Protein AF-A0AAW7DP19-F1 (afdb_monomer)

Solvent-accessible surface area (backbone atoms only — not comparable to full-atom values): 13440 Å² total; per-residue (Å²): 142,84,89,78,90,79,78,95,75,89,74,80,86,72,88,72,86,84,79,57,103,56,55,77,67,54,52,51,49,54,56,48,51,55,50,49,54,51,49,52,52,51,52,54,51,50,53,56,51,57,51,62,74,72,72,63,77,79,93,65,99,72,77,85,70,54,65,66,58,52,50,48,55,52,50,51,49,52,52,53,53,49,50,67,59,50,51,58,55,53,50,48,48,65,64,50,48,58,56,59,52,49,60,45,54,50,50,46,46,53,29,62,69,35,98,48,41,68,62,40,58,73,66,47,53,63,67,51,48,46,44,36,53,48,47,55,45,38,76,72,65,29,53,66,47,71,55,94,60,89,73,92,74,79,57,49,33,42,36,34,49,97,93,40,42,32,42,28,25,72,44,81,40,86,58,56,43,50,42,67,60,53,53,52,45,31,51,48,24,68,72,70,69,31,74,33,23,36,44,38,24,61,33,31,65,35,69,66,22,55,62,50,26,77,80,44,58,35,46,78,36,35,45,67,55,55,37,45,74,62,75,93

InterPro domains:
  IPR007560 Restriction endonuclease type IV, Mrr [PF04471] (122-228)
  IPR011335 Restriction endonuclease type II-like [SSF52980] (125-227)
  IPR011856 tRNA endonuclease-like domain superfamily [G3DSA:3.40.1350.10] (100-232)
  IPR052906 Type IV Methyl-Directed Restriction Enzyme [PTHR30015] (103-227)

Radius of gyration: 28.94 Å; Cα contacts (8 Å, |Δi|>4): 230; chains: 1; bounding box: 49×70×88 Å

Structure (mmCIF, N/CA/C/O backbone):
data_AF-A0AAW7DP19-F1
#
_entry.id   AF-A0AAW7DP19-F1
#
loop_
_atom_site.group_PDB
_atom_site.id
_atom_site.type_symbol
_atom_site.label_atom_id
_atom_site.label_alt_id
_atom_site.label_comp_id
_atom_site.label_asym_id
_atom_site.label_entity_id
_atom_site.label_seq_id
_atom_site.pdbx_PDB_ins_code
_atom_site.Cartn_x
_atom_site.Cartn_y
_atom_site.Cartn_z
_atom_site.occupancy
_atom_site.B_iso_or_equiv
_atom_site.auth_seq_id
_atom_site.auth_comp_id
_atom_site.auth_asym_id
_atom_site.auth_atom_id
_atom_site.pdbx_PDB_model_num
ATOM 1 N N . MET A 1 1 ? -25.108 -43.297 1.353 1.00 36.59 1 MET A N 1
ATOM 2 C CA . MET A 1 1 ? -24.281 -42.135 0.957 1.00 36.59 1 MET A CA 1
ATOM 3 C C . MET A 1 1 ? -25.023 -40.853 1.331 1.00 36.59 1 MET A C 1
ATOM 5 O O . MET A 1 1 ? -25.996 -40.514 0.674 1.00 36.59 1 MET A O 1
ATOM 9 N N . ARG A 1 2 ? -24.650 -40.193 2.440 1.00 30.77 2 ARG A N 1
ATOM 10 C CA . ARG A 1 2 ? -25.236 -38.912 2.885 1.00 30.77 2 ARG A CA 1
ATOM 11 C C . ARG A 1 2 ? -24.168 -37.829 2.769 1.00 30.77 2 ARG A C 1
ATOM 13 O O . ARG A 1 2 ? -23.125 -37.914 3.406 1.00 30.77 2 ARG A O 1
ATOM 20 N N . ASN A 1 3 ? -24.440 -36.859 1.908 1.00 29.61 3 ASN A N 1
ATOM 21 C CA . ASN A 1 3 ? -23.547 -35.780 1.520 1.00 29.61 3 ASN A CA 1
ATOM 22 C C . ASN A 1 3 ? -23.622 -34.655 2.571 1.00 29.61 3 ASN A C 1
ATOM 24 O O . ASN A 1 3 ? -24.640 -33.969 2.661 1.00 29.61 3 ASN A O 1
ATOM 28 N N . GLN A 1 4 ? -22.586 -34.494 3.400 1.00 32.00 4 GLN A N 1
ATOM 29 C CA . GLN A 1 4 ? -22.467 -33.347 4.304 1.00 32.00 4 GLN A CA 1
ATOM 30 C C . GLN A 1 4 ? -21.708 -32.218 3.601 1.00 32.00 4 GLN A C 1
ATOM 32 O O . GLN A 1 4 ? -20.509 -32.321 3.347 1.00 32.00 4 GLN A O 1
ATOM 37 N N . LYS A 1 5 ? -22.410 -31.117 3.314 1.00 34.16 5 LYS A N 1
ATOM 38 C CA . LYS A 1 5 ? -21.808 -29.855 2.871 1.00 34.16 5 LYS A CA 1
ATOM 39 C C . LYS A 1 5 ? -20.987 -29.261 4.025 1.00 34.16 5 LYS A C 1
ATOM 41 O O . LYS A 1 5 ? -21.561 -28.819 5.015 1.00 34.16 5 LYS A O 1
ATOM 46 N N . LYS A 1 6 ? -19.657 -29.238 3.894 1.00 32.50 6 LYS A N 1
ATOM 47 C CA . LYS A 1 6 ? -18.753 -28.455 4.752 1.00 32.50 6 LYS A CA 1
ATOM 48 C C . LYS A 1 6 ? -18.532 -27.078 4.120 1.00 32.50 6 LYS A C 1
ATOM 50 O O . LYS A 1 6 ? -18.058 -26.985 2.993 1.00 32.50 6 LYS A O 1
ATOM 55 N N . THR A 1 7 ? -18.867 -26.013 4.843 1.00 33.12 7 THR A N 1
ATOM 56 C CA . THR A 1 7 ? -18.481 -24.629 4.519 1.00 33.12 7 THR A CA 1
ATOM 57 C C . THR A 1 7 ? -17.010 -24.396 4.907 1.00 33.12 7 THR A C 1
ATOM 59 O O . THR A 1 7 ? -16.654 -24.741 6.036 1.00 33.12 7 THR A O 1
ATOM 62 N N . PRO A 1 8 ? -16.146 -23.818 4.049 1.00 37.25 8 PRO A N 1
ATOM 63 C CA . PRO A 1 8 ? -14.694 -23.889 4.235 1.00 37.25 8 PRO A CA 1
ATOM 64 C C . PRO A 1 8 ? -14.058 -22.711 4.996 1.00 37.25 8 PRO A C 1
ATOM 66 O O . PRO A 1 8 ? -12.888 -22.438 4.771 1.00 37.25 8 PRO A O 1
ATOM 69 N N . TYR A 1 9 ? -14.754 -22.020 5.908 1.00 39.16 9 TYR A N 1
ATOM 70 C CA . TYR A 1 9 ? -14.122 -20.955 6.710 1.00 39.16 9 TYR A CA 1
ATOM 71 C C . TYR A 1 9 ? -14.649 -20.920 8.146 1.00 39.16 9 TYR A C 1
ATOM 73 O O . TYR A 1 9 ? -15.588 -20.205 8.485 1.00 39.16 9 TYR A O 1
ATOM 81 N N . GLY A 1 10 ? -14.012 -21.712 9.008 1.00 37.44 10 GLY A N 1
ATOM 82 C CA . GLY A 1 10 ? -14.113 -21.586 10.458 1.00 37.44 10 GLY A CA 1
ATOM 83 C C . GLY A 1 10 ? -13.056 -20.615 10.973 1.00 37.44 10 GLY A C 1
ATOM 84 O O . GLY A 1 10 ? -11.992 -21.044 11.407 1.00 37.44 10 GLY A O 1
ATOM 85 N N . VAL A 1 11 ? -13.336 -19.311 10.939 1.00 42.84 11 VAL A N 1
ATOM 86 C CA . VAL A 1 11 ? -12.482 -18.309 11.592 1.00 42.84 11 VAL A CA 1
ATOM 87 C C . VAL A 1 11 ? -13.061 -18.000 12.969 1.00 42.84 11 VAL A C 1
ATOM 89 O O . VAL A 1 11 ? -14.113 -17.376 13.113 1.00 42.84 11 VAL A O 1
ATOM 92 N N . ARG A 1 12 ? -12.359 -18.448 14.015 1.00 36.06 12 ARG A N 1
ATOM 93 C CA . ARG A 1 12 ? -12.586 -18.000 15.394 1.00 36.06 12 ARG A CA 1
ATOM 94 C C . ARG A 1 12 ? -12.285 -16.500 15.454 1.00 36.06 12 ARG A C 1
ATOM 96 O O . ARG A 1 12 ? -11.126 -16.107 15.366 1.00 36.06 12 ARG A O 1
ATOM 103 N N . LYS A 1 13 ? -13.313 -15.670 15.658 1.00 35.47 13 LYS A N 1
ATOM 104 C CA . LYS A 1 13 ? -13.167 -14.260 16.059 1.00 35.47 13 LYS A CA 1
ATOM 105 C C . LYS A 1 13 ? -12.349 -14.185 17.358 1.00 35.47 13 LYS A C 1
ATOM 107 O O . LYS A 1 13 ? -12.912 -14.270 18.447 1.00 35.47 13 LYS A O 1
ATOM 112 N N . ARG A 1 14 ? -11.029 -14.003 17.273 1.00 40.72 14 ARG A N 1
ATOM 113 C CA . ARG A 1 14 ? -10.266 -13.415 18.381 1.00 40.72 14 ARG A CA 1
ATOM 114 C C . ARG A 1 14 ? -10.436 -11.905 18.276 1.00 40.72 14 ARG A C 1
ATOM 116 O O . ARG A 1 14 ? -9.975 -11.294 17.322 1.00 40.72 14 ARG A O 1
ATOM 123 N N . ARG A 1 15 ? -11.152 -11.322 19.242 1.00 35.84 15 ARG A N 1
ATOM 124 C CA . ARG A 1 15 ? -11.262 -9.868 19.414 1.00 35.84 15 ARG A CA 1
ATOM 125 C C . ARG A 1 15 ? -9.854 -9.321 19.660 1.00 35.84 15 ARG A C 1
ATOM 127 O O . ARG A 1 15 ? -9.320 -9.505 20.750 1.00 35.84 15 ARG A O 1
ATOM 134 N N . SER A 1 16 ? -9.238 -8.723 18.644 1.00 38.72 16 SER A N 1
ATOM 135 C CA . SER A 1 16 ? -7.985 -7.990 18.800 1.00 38.72 16 SER A CA 1
ATOM 136 C C . SER A 1 16 ? -8.330 -6.531 19.121 1.00 38.72 16 SER A C 1
ATOM 138 O O . SER A 1 16 ? -9.146 -5.893 18.456 1.00 38.72 16 SER A O 1
ATOM 140 N N . TRP A 1 17 ? -7.781 -6.037 20.227 1.00 34.62 17 TRP A N 1
ATOM 141 C CA . TRP A 1 17 ? -8.175 -4.795 20.901 1.00 34.62 17 TRP A CA 1
ATOM 142 C C . TRP A 1 17 ? -7.504 -3.537 20.315 1.00 34.62 17 TRP A C 1
ATOM 144 O O . TRP A 1 17 ? -7.340 -2.541 21.008 1.00 34.62 17 TRP A O 1
ATOM 154 N N . TRP A 1 18 ? -7.121 -3.562 19.037 1.00 36.25 18 TRP A N 1
ATOM 155 C CA . TRP A 1 18 ? -6.322 -2.501 18.400 1.00 36.25 18 TRP A CA 1
ATOM 156 C C . TRP A 1 18 ? -7.150 -1.329 17.840 1.00 36.25 18 TRP A C 1
ATOM 158 O O . TRP A 1 18 ? -6.595 -0.420 17.238 1.00 36.25 18 TRP A O 1
ATOM 168 N N . TRP A 1 19 ? -8.474 -1.343 18.028 1.00 38.12 19 TRP A N 1
ATOM 169 C CA . TRP A 1 19 ? -9.417 -0.403 17.398 1.00 38.12 19 TRP A CA 1
ATOM 170 C C . TRP A 1 19 ? -10.050 0.615 18.350 1.00 38.12 19 TRP A C 1
ATOM 172 O O . TRP A 1 19 ? -10.953 1.347 17.947 1.00 38.12 19 TRP A O 1
ATOM 182 N N . LEU A 1 20 ? -9.628 0.666 19.614 1.00 41.47 20 LEU A N 1
ATOM 183 C CA . LEU A 1 20 ? -10.137 1.677 20.533 1.00 41.47 20 LEU A CA 1
ATOM 184 C C . LEU A 1 20 ? -9.312 2.961 20.371 1.00 41.47 20 LEU A C 1
ATOM 186 O O . LEU A 1 20 ? -8.088 2.889 20.453 1.00 41.47 20 LEU A O 1
ATOM 190 N N . PRO A 1 21 ? -9.946 4.137 20.200 1.00 46.12 21 PRO A N 1
ATOM 191 C CA . PRO A 1 21 ? -9.252 5.426 20.081 1.00 46.12 21 PRO A CA 1
ATOM 192 C C . PRO A 1 21 ? -8.495 5.850 21.357 1.00 46.12 21 PRO A C 1
ATOM 194 O O . PRO A 1 21 ? -7.968 6.956 21.416 1.00 46.12 21 PRO A O 1
ATOM 197 N N . TYR A 1 22 ? -8.430 4.974 22.366 1.00 45.28 22 TYR A N 1
ATOM 198 C CA . TYR A 1 22 ? -7.836 5.204 23.673 1.00 45.28 22 TYR A CA 1
ATOM 199 C C . TYR A 1 22 ? -7.146 3.927 24.173 1.00 45.28 22 TYR A C 1
ATOM 201 O O . TYR A 1 22 ? -7.678 2.823 24.016 1.00 45.28 22 TYR A O 1
ATOM 209 N N . SER A 1 23 ? -5.969 4.067 24.787 1.00 52.00 23 SER A N 1
ATOM 210 C CA . SER A 1 23 ? -5.212 2.946 25.361 1.00 52.00 23 SER A CA 1
ATOM 211 C C . SER A 1 23 ? -5.956 2.309 26.548 1.00 52.00 23 SER A C 1
ATOM 213 O O . SER A 1 23 ? -6.807 2.935 27.182 1.00 52.00 23 SER A O 1
ATOM 215 N N . LEU A 1 24 ? -5.632 1.054 26.897 1.00 49.78 24 LEU A N 1
ATOM 216 C CA . LEU A 1 24 ? -6.263 0.326 28.015 1.00 49.78 24 LEU A CA 1
ATOM 217 C C . LEU A 1 24 ? -6.187 1.105 29.351 1.00 49.78 24 LEU A C 1
ATOM 219 O O . LEU A 1 24 ? -7.077 0.997 30.190 1.00 49.78 24 LEU A O 1
ATOM 223 N N . SER A 1 25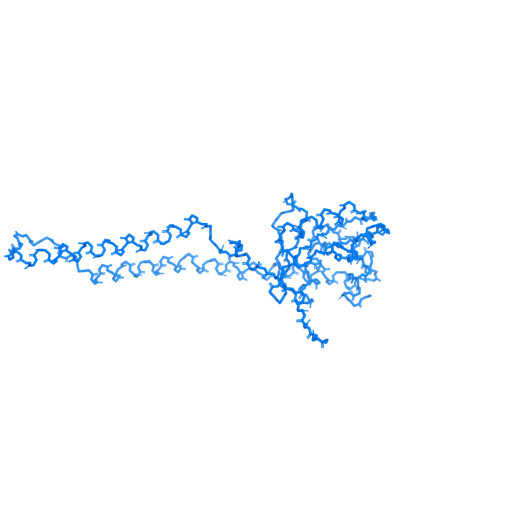 ? -5.147 1.926 29.537 1.00 50.34 25 SER A N 1
ATOM 224 C CA . SER A 1 25 ? -4.989 2.791 30.713 1.00 50.34 25 SER A CA 1
ATOM 225 C C . SER A 1 25 ? -5.965 3.972 30.731 1.00 50.34 25 SER A C 1
ATOM 227 O O . SER A 1 25 ? -6.453 4.338 31.798 1.00 50.34 25 SER A O 1
ATOM 229 N N . GLN A 1 26 ? -6.315 4.530 29.571 1.00 47.53 26 GLN A N 1
ATOM 230 C CA . GLN A 1 26 ? -7.291 5.618 29.458 1.00 47.53 26 GLN A CA 1
ATOM 231 C C . GLN A 1 26 ? -8.721 5.130 29.735 1.00 47.53 26 GLN A C 1
ATOM 233 O O . GLN A 1 26 ? -9.492 5.835 30.380 1.00 47.53 26 GLN A O 1
ATOM 238 N N . TRP A 1 27 ? -9.055 3.891 29.353 1.00 49.44 27 TRP A N 1
ATOM 239 C CA . TRP A 1 27 ? -10.332 3.264 29.721 1.00 49.44 27 TRP A CA 1
ATOM 240 C C . TRP A 1 27 ? -10.467 3.030 31.227 1.00 49.44 27 TRP A C 1
ATOM 242 O O . TRP A 1 27 ? -11.515 3.336 31.792 1.00 49.44 27 TRP A O 1
ATOM 252 N N . HIS A 1 28 ? -9.412 2.553 31.895 1.00 52.94 28 HIS A N 1
ATOM 253 C CA . HIS A 1 28 ? -9.416 2.425 33.356 1.00 52.94 28 HIS A CA 1
ATOM 254 C C . HIS A 1 28 ? -9.556 3.778 34.060 1.00 52.94 28 HIS A C 1
ATOM 256 O O . HIS A 1 28 ? -10.227 3.856 35.084 1.00 52.94 28 HIS A O 1
ATOM 262 N N . PHE A 1 29 ? -8.989 4.848 33.498 1.00 56.66 29 PHE A N 1
ATOM 263 C CA . PHE A 1 29 ? -9.133 6.194 34.050 1.00 56.66 29 PHE A CA 1
ATOM 264 C C . PHE A 1 29 ? -10.567 6.725 33.903 1.00 56.66 29 PHE A C 1
ATOM 266 O O . PHE A 1 29 ? -11.146 7.213 34.872 1.00 56.66 29 PHE A O 1
ATOM 273 N N . ILE A 1 30 ? -11.182 6.562 32.726 1.00 55.62 30 ILE A N 1
ATOM 274 C CA . ILE A 1 30 ? -12.566 6.997 32.480 1.00 55.62 30 ILE A CA 1
ATOM 275 C C . ILE A 1 30 ? -13.538 6.194 33.354 1.00 55.62 30 ILE A C 1
ATOM 277 O O . ILE A 1 30 ? -14.273 6.787 34.139 1.00 55.62 30 ILE A O 1
ATOM 281 N N . VAL A 1 31 ? -13.488 4.859 33.303 1.00 60.97 31 VAL A N 1
ATOM 282 C CA . VAL A 1 31 ? -14.385 3.987 34.086 1.00 60.97 31 VAL A CA 1
ATOM 283 C C . VAL A 1 31 ? -14.147 4.152 35.591 1.00 60.97 31 VAL A C 1
ATOM 285 O O . VAL A 1 31 ? -15.104 4.225 36.360 1.00 60.97 31 VAL A O 1
ATOM 288 N N . GLY A 1 32 ? -12.885 4.278 36.014 1.00 60.09 32 GLY A N 1
ATOM 289 C CA . GLY A 1 32 ? -12.522 4.522 37.409 1.00 60.09 32 GLY A CA 1
ATOM 290 C C . GLY A 1 32 ? -13.057 5.856 37.924 1.00 60.09 32 GLY A C 1
ATOM 291 O O . GLY A 1 32 ? -13.637 5.902 39.005 1.00 60.09 32 GLY A O 1
ATOM 292 N N . SER A 1 33 ? -12.946 6.927 37.132 1.00 51.84 33 SER A N 1
ATOM 293 C CA . SER A 1 33 ? -13.446 8.252 37.518 1.00 51.84 33 SER A CA 1
ATOM 294 C C . SER A 1 33 ? -14.976 8.296 37.635 1.00 51.84 33 SER A C 1
ATOM 296 O O . SER A 1 33 ? -15.497 8.845 38.605 1.00 51.84 33 SER A O 1
ATOM 298 N N . THR A 1 34 ? -15.714 7.644 36.726 1.00 61.06 34 THR A N 1
ATOM 299 C CA . THR A 1 34 ? -17.184 7.548 36.804 1.00 61.06 34 THR A CA 1
ATOM 300 C C . THR A 1 34 ? -17.652 6.756 38.029 1.00 61.06 34 THR A C 1
ATOM 302 O O . THR A 1 34 ? -18.599 7.171 38.700 1.00 61.06 34 THR A O 1
ATOM 305 N N . LEU A 1 35 ? -16.976 5.651 38.365 1.00 62.88 35 LEU A N 1
ATOM 306 C CA . LEU A 1 35 ? -17.286 4.863 39.564 1.00 62.88 35 LEU A CA 1
ATOM 307 C C . LEU A 1 35 ? -16.979 5.631 40.855 1.00 62.88 35 LEU A C 1
ATOM 309 O O . LEU A 1 35 ? -17.762 5.556 41.799 1.00 62.88 35 LEU A O 1
ATOM 313 N N . LEU A 1 36 ? -15.891 6.408 40.888 1.00 63.50 36 LEU A N 1
ATOM 314 C CA . LEU A 1 36 ? -15.524 7.219 42.051 1.00 63.50 36 LEU A CA 1
ATOM 315 C C . LEU A 1 36 ? -16.559 8.322 42.315 1.00 63.50 36 LEU A C 1
ATOM 317 O O . LEU A 1 36 ? -16.979 8.508 43.453 1.00 63.50 36 LEU A O 1
ATOM 321 N N . ILE A 1 37 ? -17.025 9.002 41.260 1.00 64.00 37 ILE A N 1
ATOM 322 C CA . ILE A 1 37 ? -18.085 10.021 41.347 1.00 64.00 37 ILE A CA 1
ATOM 323 C C . ILE A 1 37 ? -19.400 9.394 41.833 1.00 64.00 37 ILE A C 1
ATOM 325 O O . ILE A 1 37 ? -20.065 9.957 42.703 1.00 64.00 37 ILE A O 1
ATOM 329 N N . GLY A 1 38 ? -19.756 8.208 41.324 1.00 63.91 38 GLY A N 1
ATOM 330 C CA . GLY A 1 38 ? -20.933 7.464 41.782 1.00 63.91 38 GLY A CA 1
ATOM 331 C C . GLY A 1 38 ? -20.843 7.042 43.254 1.00 63.91 38 GLY A C 1
ATOM 332 O O . GLY A 1 38 ? -21.808 7.203 44.000 1.00 63.91 38 GLY A O 1
ATOM 333 N N . ALA A 1 39 ? -19.675 6.566 43.694 1.00 67.06 39 ALA A N 1
ATOM 334 C CA . ALA A 1 39 ? -19.425 6.164 45.077 1.00 67.06 39 ALA A CA 1
ATOM 335 C C . ALA A 1 39 ? -19.439 7.356 46.048 1.00 67.06 39 ALA A C 1
ATOM 337 O O . ALA A 1 39 ? -20.042 7.261 47.114 1.00 67.06 39 ALA A O 1
ATOM 338 N N . LEU A 1 40 ? -18.850 8.495 45.665 1.00 67.56 40 LEU A N 1
ATOM 339 C CA . LEU A 1 40 ? -18.921 9.746 46.429 1.00 67.56 40 LEU A CA 1
ATOM 340 C C . LEU A 1 40 ? -20.364 10.251 46.552 1.00 67.56 40 LEU A C 1
ATOM 342 O O . LEU A 1 40 ? -20.777 10.649 47.640 1.00 67.56 40 LEU A O 1
ATOM 346 N N . GLY A 1 41 ? -21.150 10.171 45.474 1.00 66.75 41 GLY A N 1
ATOM 347 C CA . GLY A 1 41 ? -22.569 10.532 45.492 1.00 66.75 41 GLY A CA 1
ATOM 348 C C . GLY A 1 41 ? -23.404 9.643 46.419 1.00 66.75 41 GLY A C 1
ATOM 349 O O . GLY A 1 41 ? -24.207 10.153 47.199 1.00 66.75 41 GLY A O 1
ATOM 350 N N . LEU A 1 42 ? -23.187 8.324 46.387 1.00 68.19 42 LEU A N 1
ATOM 351 C CA . LEU A 1 42 ? -23.858 7.371 47.280 1.00 68.19 42 LEU A CA 1
ATOM 352 C C . LEU A 1 42 ? -23.435 7.550 48.743 1.00 68.19 42 LEU A C 1
ATOM 354 O O . LEU A 1 42 ? -24.284 7.495 49.627 1.00 68.19 42 LEU A O 1
ATOM 358 N N . TYR A 1 43 ? -22.153 7.815 49.004 1.00 67.31 43 TYR A N 1
ATOM 359 C CA . TYR A 1 43 ? -21.631 8.062 50.350 1.00 67.31 43 TYR A CA 1
ATOM 360 C C . TYR A 1 43 ? -22.199 9.349 50.959 1.00 67.31 43 TYR A C 1
ATOM 362 O O . TYR A 1 43 ? -22.611 9.358 52.117 1.00 67.31 43 TYR A O 1
ATOM 370 N N . GLN A 1 44 ? -22.304 10.421 50.168 1.00 60.88 44 GLN A N 1
ATOM 371 C CA . GLN A 1 44 ? -22.945 11.663 50.603 1.00 60.88 44 GLN A CA 1
ATOM 372 C C . GLN A 1 44 ? -24.450 11.487 50.847 1.00 60.88 44 GLN A C 1
ATOM 374 O O . GLN A 1 44 ? -24.976 12.028 51.818 1.00 60.88 44 GLN A O 1
ATOM 379 N N . HIS A 1 45 ? -25.139 10.694 50.020 1.00 64.50 45 HIS A N 1
ATOM 380 C CA . HIS A 1 45 ? -26.554 10.377 50.226 1.00 64.50 45 HIS A CA 1
ATOM 381 C C . HIS A 1 45 ? -26.779 9.521 51.484 1.00 64.50 45 HIS A C 1
ATOM 383 O O . HIS A 1 45 ? -27.693 9.788 52.258 1.00 64.50 45 HIS A O 1
ATOM 389 N N . TYR A 1 46 ? -25.906 8.539 51.727 1.00 68.12 46 TYR A N 1
ATOM 390 C CA . TYR A 1 46 ? -25.926 7.690 52.918 1.00 68.12 46 TYR A CA 1
ATOM 391 C C . TYR A 1 46 ? -25.640 8.479 54.203 1.00 68.12 46 TYR A C 1
ATOM 393 O O . TYR A 1 46 ? -26.360 8.320 55.183 1.00 68.12 46 TYR A O 1
ATOM 401 N N . LEU A 1 47 ? -24.657 9.386 54.191 1.00 62.09 47 LEU A N 1
ATOM 402 C CA . LEU A 1 47 ? -24.399 10.291 55.315 1.00 62.09 47 LEU A CA 1
ATOM 403 C C . LEU A 1 47 ? -25.594 11.210 55.595 1.00 62.09 47 LEU A C 1
ATOM 405 O O . LEU A 1 47 ? -25.967 11.379 56.751 1.00 62.09 47 LEU A O 1
ATOM 409 N N . GLY A 1 48 ? -26.237 11.748 54.554 1.00 58.88 48 GLY A N 1
ATOM 410 C CA . GLY A 1 48 ? -27.471 12.525 54.707 1.00 58.88 48 GLY A CA 1
ATOM 411 C C . GLY A 1 48 ? -28.624 11.710 55.307 1.00 58.88 48 GLY A C 1
ATOM 412 O O . GLY A 1 48 ? -29.382 12.230 56.120 1.00 58.88 48 GLY A O 1
ATOM 413 N N . TYR A 1 49 ? -28.726 10.425 54.953 1.00 59.56 49 TYR A N 1
ATOM 414 C CA . TYR A 1 49 ? -29.734 9.507 55.487 1.00 59.56 49 TYR A CA 1
ATOM 415 C C . TYR A 1 49 ? -29.471 9.136 56.955 1.00 59.56 49 TYR A C 1
ATOM 417 O O . TYR A 1 49 ? -30.399 9.148 57.759 1.00 59.56 49 TYR A O 1
ATOM 425 N N . LEU A 1 50 ? -28.211 8.885 57.333 1.00 55.47 50 LEU A N 1
ATOM 426 C CA . LEU A 1 50 ? -27.816 8.621 58.723 1.00 55.47 50 LEU A CA 1
ATOM 427 C C . LEU A 1 50 ? -28.099 9.815 59.645 1.00 55.47 50 LEU A C 1
ATOM 429 O O . LEU A 1 50 ? -28.613 9.631 60.743 1.00 55.47 50 LEU A O 1
ATOM 433 N N . ILE A 1 51 ? -27.853 11.042 59.176 1.00 57.50 51 ILE A N 1
ATOM 434 C CA . ILE A 1 51 ? -28.150 12.272 59.933 1.00 57.50 51 ILE A CA 1
ATOM 435 C C . ILE A 1 51 ? -29.666 12.438 60.176 1.00 57.50 51 ILE A C 1
ATOM 437 O O . ILE A 1 51 ? -30.069 13.031 61.175 1.00 57.50 51 ILE A O 1
ATOM 441 N N . PHE A 1 52 ? -30.516 11.895 59.297 1.00 49.78 52 PHE A N 1
ATOM 442 C CA . PHE A 1 52 ? -31.975 12.019 59.383 1.00 49.78 52 PHE A CA 1
ATOM 443 C C . PHE A 1 52 ? -32.627 11.026 60.367 1.00 49.78 52 PHE A C 1
ATOM 445 O O . PHE A 1 52 ? -33.671 11.338 60.936 1.00 49.78 52 PHE A O 1
ATOM 452 N N . ILE A 1 53 ? -32.029 9.848 60.590 1.00 54.91 53 ILE A N 1
ATOM 453 C CA . ILE A 1 53 ? -32.587 8.804 61.476 1.00 54.91 53 ILE A CA 1
ATOM 454 C C . ILE A 1 53 ? -32.383 9.137 62.962 1.00 54.91 53 ILE A C 1
ATOM 456 O O . ILE A 1 53 ? -33.260 8.846 63.772 1.00 54.91 53 ILE A O 1
ATOM 460 N N . ASP A 1 54 ? -31.285 9.808 63.317 1.00 49.31 54 ASP A N 1
ATOM 461 C CA . ASP A 1 54 ? -30.922 10.068 64.720 1.00 49.31 54 ASP A CA 1
ATOM 462 C C . ASP A 1 54 ? -31.534 11.358 65.306 1.00 49.31 54 ASP A C 1
ATOM 464 O O . ASP A 1 54 ? -31.202 11.762 66.421 1.00 49.31 54 ASP A O 1
ATOM 468 N N . GLY A 1 55 ? -32.439 12.029 64.579 1.00 47.38 55 GLY A N 1
ATOM 469 C CA . GLY A 1 55 ? -33.174 13.199 65.084 1.00 47.38 55 GLY A CA 1
ATOM 470 C C . GLY A 1 55 ? -32.292 14.400 65.459 1.00 47.38 55 GLY A C 1
ATOM 471 O O . GLY A 1 55 ? -32.722 15.278 66.208 1.00 47.38 55 GLY A O 1
ATOM 472 N N . TRP A 1 56 ? -31.056 14.448 64.957 1.00 48.66 56 TRP A N 1
ATOM 473 C CA . TRP A 1 56 ? -30.082 15.478 65.299 1.00 48.66 56 TRP A CA 1
ATOM 474 C C . TRP A 1 56 ? -30.375 16.767 64.516 1.00 48.66 56 TRP A C 1
ATOM 476 O O . TRP A 1 56 ? -30.204 16.829 63.300 1.00 48.66 56 TRP A O 1
ATOM 486 N N . GLN A 1 57 ? -30.832 17.815 65.205 1.00 54.03 57 GLN A N 1
ATOM 487 C CA . GLN A 1 57 ? -30.936 19.160 64.628 1.00 54.03 57 GLN A CA 1
ATOM 488 C C . GLN A 1 57 ? -29.517 19.755 64.522 1.00 54.03 57 GLN A C 1
ATOM 490 O O . GLN A 1 57 ? -28.853 19.898 65.552 1.00 54.03 57 GLN A O 1
ATOM 495 N N . PRO A 1 58 ? -29.010 20.097 63.323 1.00 51.12 58 PRO A N 1
ATOM 496 C CA . PRO A 1 58 ? -27.645 20.592 63.181 1.00 51.12 58 PRO A CA 1
ATOM 497 C C . PRO A 1 58 ? -27.501 21.985 63.812 1.00 51.12 58 PRO A C 1
ATOM 499 O O . PRO A 1 58 ? -28.185 22.931 63.433 1.00 51.12 58 PRO A O 1
ATOM 502 N N . LEU A 1 59 ? -26.572 22.120 64.762 1.00 53.19 59 LEU A N 1
ATOM 503 C CA . LEU A 1 59 ? -26.317 23.344 65.538 1.00 53.19 59 LEU A CA 1
ATOM 504 C C . LEU A 1 59 ? -25.452 24.410 64.826 1.00 53.19 59 LEU A C 1
ATOM 506 O O . LEU A 1 59 ? -24.899 25.281 65.492 1.00 53.19 59 LEU A O 1
ATOM 510 N N . TYR A 1 60 ? -25.339 24.405 63.491 1.00 46.12 60 TYR A N 1
ATOM 511 C CA . TYR A 1 60 ? -24.574 25.430 62.759 1.00 46.12 60 TYR A CA 1
ATOM 512 C C . TYR A 1 60 ? -25.188 25.743 61.383 1.00 46.12 60 TYR A C 1
ATOM 514 O O . TYR A 1 60 ? -25.351 24.826 60.576 1.00 46.12 60 TYR A O 1
ATOM 522 N N . PRO A 1 61 ? -25.465 27.020 61.043 1.00 52.38 61 PRO A N 1
ATOM 523 C CA . PRO A 1 61 ? -25.848 27.416 59.696 1.00 52.38 61 PRO A CA 1
ATOM 524 C C . PRO A 1 61 ? -24.571 27.669 58.889 1.00 52.38 61 PRO A C 1
ATOM 526 O O . PRO A 1 61 ? -24.166 28.809 58.688 1.00 52.38 61 PRO A O 1
ATOM 529 N N . LEU A 1 62 ? -23.875 26.614 58.471 1.00 52.75 62 LEU A N 1
ATOM 530 C CA . LEU A 1 62 ? -22.693 26.762 57.622 1.00 52.75 62 LEU A CA 1
ATOM 531 C C . LEU A 1 62 ? -22.892 25.973 56.331 1.00 52.75 62 LEU A C 1
ATOM 533 O O . LEU A 1 62 ? -22.755 24.757 56.292 1.00 52.75 62 LEU A O 1
ATOM 537 N N . TYR A 1 63 ? -23.233 26.732 55.287 1.00 49.31 63 TYR A N 1
ATOM 538 C CA . TYR A 1 63 ? -23.140 26.381 53.873 1.00 49.31 63 TYR A CA 1
ATOM 539 C C . TYR A 1 63 ? -23.795 25.048 53.490 1.00 49.31 63 TYR A C 1
ATOM 541 O O . TYR A 1 63 ? -23.124 24.104 53.074 1.00 49.31 63 TYR A O 1
ATOM 549 N N . PHE A 1 64 ? -25.131 24.998 53.508 1.00 52.16 64 PHE A N 1
ATOM 550 C CA . PHE A 1 64 ? -25.822 24.153 52.533 1.00 52.16 64 PHE A CA 1
ATOM 551 C C . PHE A 1 64 ? -25.488 24.718 51.148 1.00 52.16 64 PHE A C 1
ATOM 553 O O . PHE A 1 64 ? -26.159 25.615 50.645 1.00 52.16 64 PHE A O 1
ATOM 560 N N . VAL A 1 65 ? -24.380 24.258 50.567 1.00 56.84 65 VAL A N 1
ATOM 561 C CA . VAL A 1 65 ? -24.102 24.471 49.152 1.00 56.84 65 VAL A CA 1
ATOM 562 C C . VAL A 1 65 ? -25.240 23.777 48.423 1.00 56.84 65 VAL A C 1
ATOM 564 O O . VAL A 1 65 ? -25.394 22.559 48.540 1.00 56.84 65 VAL A O 1
ATOM 567 N N . ASP A 1 66 ? -26.079 24.554 47.740 1.00 65.88 66 ASP A N 1
ATOM 568 C CA . ASP A 1 66 ? -27.176 24.008 46.957 1.00 65.88 66 ASP A CA 1
ATOM 569 C C . ASP A 1 66 ? -26.577 23.071 45.903 1.00 65.88 66 ASP A C 1
ATOM 571 O O . ASP A 1 66 ? -25.944 23.490 44.933 1.00 65.88 66 ASP A O 1
ATOM 575 N N . PHE A 1 67 ? -26.734 21.767 46.133 1.00 58.44 67 PHE A N 1
ATOM 576 C CA . PHE A 1 67 ? -26.189 20.725 45.276 1.00 58.44 67 PHE A CA 1
ATOM 577 C C . PHE A 1 67 ? -26.738 20.813 43.848 1.00 58.44 67 PHE A C 1
ATOM 579 O O . PHE A 1 67 ? -26.069 20.344 42.927 1.00 58.44 67 PHE A O 1
ATOM 586 N N . GLN A 1 68 ? -27.925 21.396 43.640 1.00 63.44 68 GLN A N 1
ATOM 587 C CA . GLN A 1 68 ? -28.453 21.659 42.300 1.00 63.44 68 GLN A CA 1
ATOM 588 C C . GLN A 1 68 ? -27.692 22.799 41.627 1.00 63.44 68 GLN A C 1
ATOM 590 O O . GLN A 1 68 ? -27.291 22.673 40.471 1.00 63.44 68 GLN A O 1
ATOM 595 N N . GLN A 1 69 ? -27.415 23.868 42.370 1.00 67.44 69 GLN A N 1
ATOM 596 C CA . GLN A 1 69 ? -26.651 25.020 41.895 1.00 67.44 69 GLN A CA 1
ATOM 597 C C . GLN A 1 69 ? -25.188 24.650 41.615 1.00 67.44 69 GLN A C 1
ATOM 599 O O . GLN A 1 69 ? -24.664 24.976 40.556 1.00 67.44 69 GLN A O 1
ATOM 604 N N . LEU A 1 70 ? -24.558 23.860 42.491 1.00 63.72 70 LEU A N 1
ATOM 605 C CA . LEU A 1 70 ? -23.199 23.347 42.300 1.00 63.72 70 LEU A CA 1
ATOM 606 C C . LEU A 1 70 ? -23.103 22.415 41.083 1.00 63.72 70 LEU A C 1
ATOM 608 O O . LEU A 1 70 ? -22.154 22.512 40.310 1.00 63.72 70 LEU A O 1
ATOM 612 N N . LYS A 1 71 ? -24.087 21.526 40.877 1.00 60.16 71 LYS A N 1
ATOM 613 C CA . LYS A 1 71 ? -24.152 20.670 39.679 1.00 60.16 71 LYS A CA 1
ATOM 614 C C . LYS A 1 71 ? -24.362 21.484 38.407 1.00 60.16 71 LYS A C 1
ATOM 616 O O . LYS A 1 71 ? -23.759 21.150 37.389 1.00 60.16 71 LYS A O 1
ATOM 621 N N . ALA A 1 72 ? -25.185 22.529 38.460 1.00 68.00 72 ALA A N 1
ATOM 622 C CA . ALA A 1 72 ? -25.387 23.435 37.338 1.00 68.00 72 ALA A CA 1
ATOM 623 C C . ALA 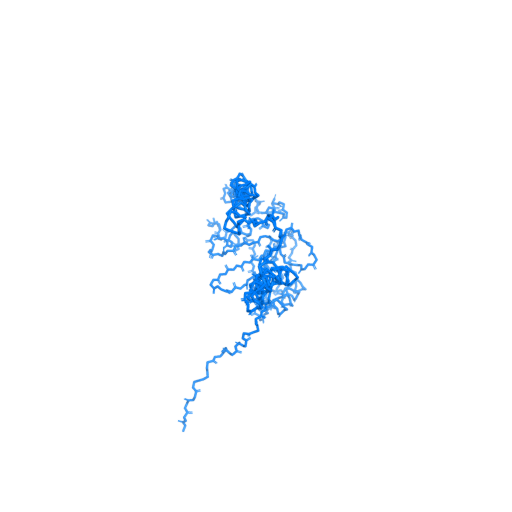A 1 72 ? -24.084 24.176 36.999 1.00 68.00 72 ALA A C 1
ATOM 625 O O . ALA A 1 72 ? -23.614 24.081 35.871 1.00 68.00 72 ALA A O 1
ATOM 626 N N . GLU A 1 73 ? -23.447 24.816 37.980 1.00 67.94 73 GLU A N 1
ATOM 627 C CA . GLU A 1 73 ? -22.171 25.536 37.843 1.00 67.94 73 GLU A CA 1
ATOM 628 C C . GLU A 1 73 ? -21.035 24.630 37.330 1.00 67.94 73 GLU A C 1
ATOM 630 O O . GLU A 1 73 ? -20.327 24.988 36.384 1.00 67.94 73 GLU A O 1
ATOM 635 N N . LEU A 1 74 ? -20.875 23.419 37.884 1.00 64.94 74 LEU A N 1
ATOM 636 C CA . LEU A 1 74 ? -19.897 22.445 37.377 1.00 64.94 74 LEU A CA 1
ATOM 637 C C . LEU A 1 74 ? -20.239 21.967 35.960 1.00 64.94 74 LEU A C 1
ATOM 639 O O . LEU A 1 74 ? -19.340 21.824 35.133 1.00 64.94 74 LEU A O 1
ATOM 643 N N . GLY A 1 75 ? -21.519 21.727 35.664 1.00 66.62 75 GLY A N 1
ATOM 644 C CA . GLY A 1 75 ? -21.982 21.296 34.345 1.00 66.62 75 GLY A CA 1
ATOM 645 C C . GLY A 1 75 ? -21.744 22.349 33.260 1.00 66.62 75 GLY A C 1
ATOM 646 O O . GLY A 1 75 ? -21.235 22.018 32.189 1.00 66.62 75 GLY A O 1
ATOM 647 N N . PHE A 1 76 ? -22.035 23.620 33.554 1.00 65.81 76 PHE A N 1
ATOM 648 C CA . PHE A 1 76 ? -21.776 24.747 32.656 1.00 65.81 76 PHE A CA 1
ATOM 649 C C . PHE A 1 76 ? -20.278 24.939 32.400 1.00 65.81 76 PHE A C 1
ATOM 651 O O . PHE A 1 76 ? -19.875 25.065 31.243 1.00 65.81 76 PHE A O 1
ATOM 658 N N . ASN A 1 77 ? -19.442 24.886 33.441 1.00 71.19 77 ASN A N 1
ATOM 659 C CA . ASN A 1 77 ? -17.992 25.024 33.290 1.00 71.19 77 ASN A CA 1
ATOM 660 C C . ASN A 1 77 ? -17.374 23.864 32.497 1.00 71.19 77 ASN A C 1
ATOM 662 O O . ASN A 1 77 ? -16.558 24.094 31.609 1.00 71.19 77 ASN A O 1
ATOM 666 N N . LEU A 1 78 ? -17.795 22.620 32.742 1.00 73.50 78 LEU A N 1
ATOM 667 C CA . LEU A 1 78 ? -17.321 21.465 31.973 1.00 73.50 78 LEU A CA 1
ATOM 668 C C . LEU A 1 78 ? -17.759 21.529 30.504 1.00 73.50 78 LEU A C 1
ATOM 670 O O . LEU A 1 78 ? -16.953 21.250 29.614 1.00 73.50 78 LEU A O 1
ATOM 674 N N . ALA A 1 79 ? -19.002 21.938 30.230 1.00 73.62 79 ALA A N 1
ATOM 675 C CA . ALA A 1 79 ? -19.490 22.125 28.866 1.00 73.62 79 ALA A CA 1
ATOM 676 C C . ALA A 1 79 ? -18.711 23.230 28.136 1.00 73.62 79 ALA A C 1
ATOM 678 O O . ALA A 1 79 ? -18.256 23.018 27.011 1.00 73.62 79 ALA A O 1
ATOM 679 N N . TYR A 1 80 ? -18.484 24.370 28.787 1.00 74.88 80 TYR A N 1
ATOM 680 C CA . TYR A 1 80 ? -17.728 25.486 28.225 1.00 74.88 80 TYR A CA 1
ATOM 681 C C . TYR A 1 80 ? -16.263 25.117 27.948 1.00 74.88 80 TYR A C 1
ATOM 683 O O . TYR A 1 80 ? -15.759 25.335 26.845 1.00 74.88 80 TYR A O 1
ATOM 691 N N . LEU A 1 81 ? -15.597 24.455 28.900 1.00 72.81 81 LEU A N 1
ATOM 692 C CA . LEU A 1 81 ? -14.239 23.942 28.709 1.00 72.81 81 LEU A CA 1
ATOM 693 C C . LEU A 1 81 ? -14.188 22.921 27.565 1.00 72.81 81 LEU A C 1
ATOM 695 O O . LEU A 1 81 ? -13.301 22.999 26.720 1.00 72.81 81 LEU A O 1
ATOM 699 N N . SER A 1 82 ? -15.167 22.015 27.461 1.00 70.25 82 SER A N 1
ATOM 700 C CA . SER A 1 82 ? -15.219 21.047 26.357 1.00 70.25 82 SER A CA 1
ATOM 701 C C . SER A 1 82 ? -15.323 21.723 24.982 1.00 70.25 82 SER A C 1
ATOM 703 O O . SER A 1 82 ? -14.645 21.308 24.041 1.00 70.25 82 SER A O 1
ATOM 705 N N . GLN A 1 83 ? -16.087 22.814 24.866 1.00 75.19 83 GLN A N 1
ATOM 706 C CA . GLN A 1 83 ? -16.215 23.576 23.621 1.00 75.19 83 GLN A CA 1
ATOM 707 C C . GLN A 1 83 ? -14.899 24.263 23.233 1.00 75.19 83 GLN A C 1
ATOM 709 O O . GLN A 1 83 ? -14.514 24.220 22.062 1.00 75.19 83 GLN A O 1
ATOM 714 N N . LEU A 1 84 ? -14.176 24.826 24.209 1.00 77.06 84 LEU A N 1
ATOM 715 C CA . LEU A 1 84 ? -12.885 25.486 23.987 1.00 77.06 84 LEU A CA 1
ATOM 716 C C . LEU A 1 84 ? -11.791 24.534 23.488 1.00 77.06 84 LEU A C 1
ATOM 718 O O . LEU A 1 84 ? -10.901 24.978 22.771 1.00 77.06 84 LEU A O 1
ATOM 722 N N . TYR A 1 85 ? -11.849 23.240 23.817 1.00 75.94 85 TYR A N 1
ATOM 723 C CA . TYR A 1 85 ? -10.856 22.263 23.352 1.00 75.94 85 TYR A CA 1
ATOM 724 C C . TYR A 1 85 ? -11.276 21.508 22.084 1.00 75.94 85 TYR A C 1
ATOM 726 O O . TYR A 1 85 ? -10.422 21.202 21.251 1.00 75.94 85 TYR A O 1
ATOM 734 N N . VAL A 1 86 ? -12.568 21.219 21.893 1.00 75.81 86 VAL A N 1
ATOM 735 C CA . VAL A 1 86 ? -13.050 20.421 20.748 1.00 75.81 86 VAL A CA 1
ATOM 736 C C . VAL A 1 86 ? -13.139 21.253 19.466 1.00 75.81 86 VAL A C 1
ATOM 738 O O . VAL A 1 86 ? -12.716 20.798 18.400 1.00 75.81 86 VAL A O 1
ATOM 741 N N . LEU A 1 87 ? -13.653 22.484 19.546 1.00 79.62 87 LEU A N 1
ATOM 742 C CA . LEU A 1 87 ? -13.883 23.315 18.360 1.00 79.62 87 LEU A CA 1
ATOM 743 C C . LEU A 1 87 ? -12.587 23.709 17.629 1.00 79.62 87 LEU A C 1
ATOM 745 O O . LEU A 1 87 ? -12.566 23.606 16.399 1.00 79.62 87 LEU A O 1
ATOM 749 N N . PRO A 1 88 ? -11.480 24.068 18.312 1.00 79.56 88 PRO A N 1
ATOM 750 C CA . PRO A 1 88 ? -10.223 24.359 17.625 1.00 79.56 88 PRO A CA 1
ATOM 751 C C . PRO A 1 88 ? -9.630 23.144 16.905 1.00 79.56 88 PRO A C 1
ATOM 753 O O . PRO A 1 88 ? -9.064 23.296 15.825 1.00 79.56 88 PRO A O 1
ATOM 756 N N . GLN A 1 89 ? -9.790 21.932 17.450 1.00 74.12 89 GLN A N 1
ATOM 757 C CA . GLN A 1 89 ? -9.304 20.708 16.801 1.00 74.12 89 GLN A CA 1
ATOM 758 C C . GLN A 1 89 ? -10.091 20.390 15.524 1.00 74.12 89 GLN A C 1
ATOM 760 O O . GLN A 1 89 ? -9.500 20.032 14.502 1.00 74.12 89 GLN A O 1
ATOM 765 N N . LEU A 1 90 ? -11.414 20.582 15.551 1.00 78.00 90 LEU A N 1
ATOM 766 C CA . LEU A 1 90 ? -12.263 20.434 14.367 1.00 78.00 90 LEU A CA 1
ATOM 767 C C . LEU A 1 90 ? -11.944 21.496 13.305 1.00 78.00 90 LEU A C 1
ATOM 769 O O . LEU A 1 90 ? -11.787 21.158 12.129 1.00 78.00 90 LEU A O 1
ATOM 773 N N . ALA A 1 91 ? -11.779 22.759 13.712 1.00 79.56 91 ALA A N 1
ATOM 774 C CA . ALA A 1 91 ? -11.409 23.856 12.818 1.00 79.56 91 ALA A CA 1
ATOM 775 C C . ALA A 1 91 ? -10.034 23.627 12.167 1.00 79.56 91 ALA A C 1
ATOM 777 O O . ALA A 1 91 ? -9.880 23.798 10.958 1.00 79.56 91 ALA A O 1
ATOM 778 N N . LEU A 1 92 ? -9.048 23.152 12.934 1.00 77.62 92 LEU A N 1
ATOM 779 C CA . LEU A 1 92 ? -7.727 22.796 12.417 1.00 77.62 92 LEU A CA 1
ATOM 780 C C . LEU A 1 92 ? -7.804 21.651 11.393 1.00 77.62 92 LEU A C 1
ATOM 782 O O . LEU A 1 92 ? -7.160 21.712 10.344 1.00 77.62 92 LEU A O 1
ATOM 786 N N . GLY A 1 93 ? -8.631 20.633 11.650 1.00 70.88 93 GLY A N 1
ATOM 787 C CA . GLY A 1 93 ? -8.892 19.550 10.700 1.00 70.88 93 GLY A CA 1
ATOM 788 C C . GLY A 1 93 ? -9.501 20.042 9.380 1.00 70.88 93 GLY A C 1
ATOM 789 O O . GLY A 1 93 ? -9.074 19.610 8.307 1.00 70.88 93 GLY A O 1
ATOM 790 N N . LEU A 1 94 ? -10.439 20.992 9.449 1.00 72.94 94 LEU A N 1
ATOM 791 C CA . LEU A 1 94 ? -11.064 21.643 8.290 1.00 72.94 94 LEU A CA 1
ATOM 792 C C . LEU A 1 94 ? -10.088 22.511 7.483 1.00 72.94 94 LEU A C 1
ATOM 794 O O . LEU A 1 94 ? -10.203 22.563 6.262 1.00 72.94 94 LEU A O 1
ATOM 798 N N . LEU A 1 95 ? -9.108 23.145 8.130 1.00 70.62 95 LEU A N 1
ATOM 799 C CA . LEU A 1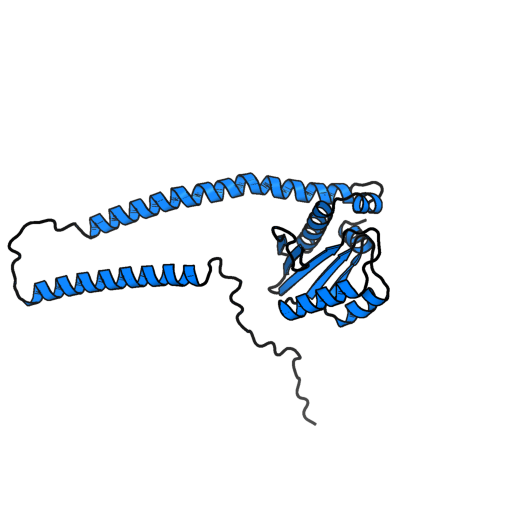 95 ? -8.093 23.965 7.457 1.00 70.62 95 LEU A CA 1
ATOM 800 C C . LEU A 1 95 ? -6.975 23.123 6.820 1.00 70.62 95 LEU A C 1
ATOM 802 O O . LEU A 1 95 ? -6.525 23.417 5.713 1.00 70.62 95 LEU A O 1
ATOM 806 N N . LEU A 1 96 ? -6.540 22.042 7.479 1.00 69.69 96 LEU A N 1
ATOM 807 C CA . LEU A 1 96 ? -5.451 21.179 6.994 1.00 69.69 96 LEU A CA 1
ATOM 808 C C . LEU A 1 96 ? -5.919 20.083 6.023 1.00 69.69 96 LEU A C 1
ATOM 810 O O . LEU A 1 96 ? -5.152 19.640 5.159 1.00 69.69 96 LEU A O 1
ATOM 814 N N . GLY A 1 97 ? -7.169 19.631 6.146 1.00 65.38 97 GLY A N 1
ATOM 815 C CA . GLY A 1 97 ? -7.773 18.599 5.298 1.00 65.38 97 GLY A CA 1
ATOM 816 C C . GLY A 1 97 ? -7.695 18.891 3.789 1.00 65.38 97 GLY A C 1
ATOM 817 O O . GLY A 1 97 ? -7.198 18.036 3.045 1.00 65.38 97 GLY A O 1
ATOM 818 N N . PRO A 1 98 ? -8.105 20.086 3.316 1.00 64.62 98 PRO A N 1
ATOM 819 C CA . PRO A 1 98 ? -8.028 20.470 1.908 1.00 64.62 98 PRO A CA 1
ATOM 820 C C . PRO A 1 98 ? -6.593 20.435 1.379 1.00 64.62 98 PRO A C 1
ATOM 822 O O . PRO A 1 98 ? -6.365 19.988 0.259 1.00 64.62 98 PRO A O 1
ATOM 825 N N . PHE A 1 99 ? -5.612 20.824 2.197 1.00 61.34 99 PHE A N 1
ATOM 826 C CA . PHE A 1 99 ? -4.202 20.868 1.807 1.00 61.34 99 PHE A CA 1
ATOM 827 C C . PHE A 1 99 ? -3.616 19.463 1.590 1.00 61.34 99 PHE A C 1
ATOM 829 O O . PHE A 1 99 ? -2.941 19.205 0.588 1.00 61.34 99 PHE A O 1
ATOM 836 N N . LYS A 1 100 ? -3.937 18.515 2.486 1.00 60.28 100 LYS A N 1
ATOM 837 C CA . LYS A 1 100 ? -3.567 17.097 2.318 1.00 60.28 100 LYS A CA 1
ATOM 838 C C . LYS A 1 100 ? -4.255 16.479 1.098 1.00 60.28 100 LYS A C 1
ATOM 840 O O . LYS A 1 100 ? -3.624 15.713 0.374 1.00 60.28 100 LYS A O 1
ATOM 845 N N . ARG A 1 101 ? -5.523 16.823 0.843 1.00 64.12 101 ARG A N 1
ATOM 846 C CA . ARG A 1 101 ? -6.280 16.356 -0.333 1.00 64.12 101 ARG A CA 1
ATOM 847 C C . ARG A 1 101 ? -5.723 16.924 -1.640 1.00 64.12 101 ARG A C 1
ATOM 849 O O . ARG A 1 101 ? -5.609 16.192 -2.619 1.00 64.12 101 ARG A O 1
ATOM 856 N N . PHE A 1 102 ? -5.301 18.186 -1.637 1.00 62.34 102 PHE A N 1
ATOM 857 C CA . PHE A 1 102 ? -4.729 18.840 -2.807 1.00 62.34 102 PHE A CA 1
ATOM 858 C C . PHE A 1 102 ? -3.440 18.146 -3.262 1.00 62.34 102 PHE A C 1
ATOM 860 O O . PHE A 1 102 ? -3.376 17.705 -4.407 1.00 62.34 102 PHE A O 1
ATOM 867 N N . LYS A 1 103 ? -2.463 17.926 -2.364 1.00 64.88 103 LYS A N 1
ATOM 868 C CA . LYS A 1 103 ? -1.211 17.224 -2.720 1.00 64.88 103 LYS A CA 1
ATOM 869 C C . LYS A 1 103 ? -1.446 15.831 -3.327 1.00 64.88 103 LYS A C 1
ATOM 871 O O . LYS A 1 103 ? -0.769 15.483 -4.288 1.00 64.88 103 LYS A O 1
ATOM 876 N N . ARG A 1 104 ? -2.425 15.067 -2.824 1.00 69.56 104 ARG A N 1
ATOM 877 C CA . ARG A 1 104 ? -2.762 13.717 -3.330 1.00 69.56 104 ARG A CA 1
ATOM 878 C C . ARG A 1 104 ? -3.210 13.742 -4.790 1.00 69.56 104 ARG A C 1
ATOM 880 O O . ARG A 1 104 ? -2.648 13.047 -5.630 1.00 69.56 104 ARG A O 1
ATOM 887 N N . THR A 1 105 ? -4.167 14.614 -5.100 1.00 71.88 105 THR A N 1
ATOM 888 C CA . THR A 1 105 ? -4.725 14.728 -6.458 1.00 71.88 105 THR A CA 1
ATOM 889 C C . THR A 1 105 ? -3.714 15.244 -7.481 1.00 71.88 105 THR A C 1
ATOM 891 O O . THR A 1 105 ? -3.794 14.892 -8.655 1.00 71.88 105 THR A O 1
ATOM 894 N N . GLN A 1 106 ? -2.739 16.049 -7.053 1.00 76.38 106 GLN A N 1
ATOM 895 C CA . GLN A 1 106 ? -1.703 16.587 -7.936 1.00 76.38 106 GLN A CA 1
ATOM 896 C C . GLN A 1 106 ? -0.736 15.497 -8.418 1.00 76.38 106 GLN A C 1
ATOM 898 O O . GLN A 1 106 ? -0.395 15.478 -9.598 1.00 76.38 106 GLN A O 1
ATOM 903 N N . VAL A 1 107 ? -0.343 14.553 -7.553 1.00 78.75 107 VAL A N 1
ATOM 904 C CA . VAL A 1 107 ? 0.564 13.454 -7.937 1.00 78.75 107 VAL A CA 1
ATOM 905 C C . VAL A 1 107 ? -0.107 12.506 -8.935 1.00 78.75 107 VAL A C 1
ATOM 907 O O . VAL A 1 107 ? 0.466 12.226 -9.989 1.00 78.75 107 VAL A O 1
ATOM 910 N N . ALA A 1 108 ? -1.347 12.084 -8.667 1.00 78.50 108 ALA A N 1
ATOM 911 C CA . ALA A 1 108 ? -2.114 11.252 -9.597 1.00 78.50 108 ALA A CA 1
ATOM 912 C C . ALA A 1 108 ? -2.310 11.948 -10.955 1.00 78.50 108 ALA A C 1
ATOM 914 O O . ALA A 1 108 ? -2.048 11.362 -12.006 1.00 78.50 108 ALA A O 1
ATOM 915 N N . ARG A 1 109 ? -2.651 13.245 -10.951 1.00 80.00 109 ARG A N 1
ATOM 916 C CA . ARG A 1 109 ? -2.775 14.050 -12.177 1.00 80.00 109 ARG A CA 1
ATOM 917 C C . ARG A 1 109 ? -1.458 14.207 -12.934 1.00 80.00 109 ARG A C 1
ATOM 919 O O . ARG A 1 109 ? -1.475 14.156 -14.162 1.00 80.00 109 ARG A O 1
ATOM 926 N N . LYS A 1 110 ? -0.325 14.376 -12.244 1.00 81.69 110 LYS A N 1
ATOM 927 C CA . LYS A 1 110 ? 1.011 14.487 -12.859 1.00 81.69 110 LYS A CA 1
ATOM 928 C C . LYS A 1 110 ? 1.342 13.240 -13.680 1.00 81.69 110 LYS A C 1
ATOM 930 O O . LYS A 1 110 ? 1.810 13.368 -14.806 1.00 81.69 110 LYS A O 1
ATOM 935 N N . VAL A 1 111 ? 1.051 12.049 -13.154 1.00 81.62 111 VAL A N 1
ATOM 936 C CA . VAL A 1 111 ? 1.290 10.777 -13.857 1.00 81.62 111 VAL A CA 1
ATOM 937 C C . VAL A 1 111 ? 0.255 10.552 -14.958 1.00 81.62 111 VAL A C 1
ATOM 939 O O . VAL A 1 111 ? 0.625 10.243 -16.089 1.00 81.62 111 VAL A O 1
ATOM 942 N N . ALA A 1 112 ? -1.027 10.779 -14.662 1.00 79.44 112 ALA A N 1
ATOM 943 C CA . ALA A 1 112 ? -2.114 10.559 -15.610 1.00 79.44 112 ALA A CA 1
ATOM 944 C C . ALA A 1 112 ? -2.074 11.510 -16.820 1.00 79.44 112 ALA A C 1
ATOM 946 O O . ALA A 1 112 ? -2.469 11.114 -17.913 1.00 79.44 112 ALA A O 1
ATOM 947 N N . SER A 1 113 ? -1.588 12.748 -16.667 1.00 79.31 113 SER A N 1
A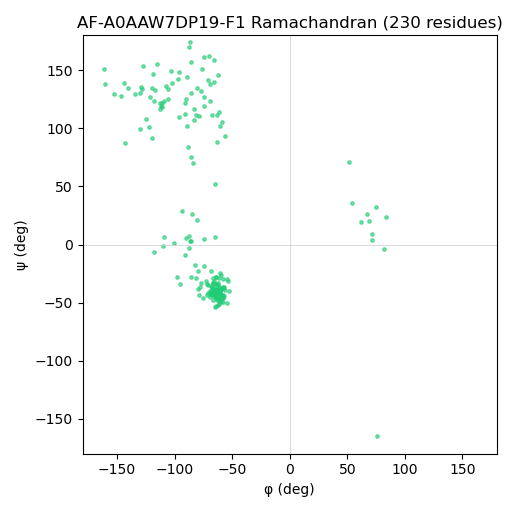TOM 948 C CA . SER A 1 113 ? -1.487 13.740 -17.756 1.00 79.31 113 SER A CA 1
ATOM 949 C C . SER A 1 113 ? -0.154 13.713 -18.510 1.00 79.31 113 SER A C 1
ATOM 951 O O . SER A 1 113 ? -0.030 14.350 -19.558 1.00 79.31 113 SER A O 1
ATOM 953 N N . ALA A 1 114 ? 0.841 12.965 -18.027 1.00 81.88 114 ALA A N 1
ATOM 954 C CA . ALA A 1 114 ? 2.147 12.918 -18.663 1.00 81.88 114 ALA A CA 1
ATOM 955 C C . ALA A 1 114 ? 2.093 12.270 -20.054 1.00 81.88 114 ALA A C 1
ATOM 957 O O . ALA A 1 114 ? 1.476 11.226 -20.261 1.00 81.88 114 ALA A O 1
ATOM 958 N N . ARG A 1 115 ? 2.850 12.845 -21.000 1.00 78.06 115 ARG A N 1
ATOM 959 C CA . ARG A 1 115 ? 3.039 12.289 -22.354 1.00 78.06 115 ARG A CA 1
ATOM 960 C C . ARG A 1 115 ? 3.615 10.867 -22.330 1.00 78.06 115 ARG A C 1
ATOM 962 O O . ARG A 1 115 ? 3.345 10.080 -23.227 1.00 78.06 115 ARG A O 1
ATOM 969 N N . SER A 1 116 ? 4.404 10.547 -21.303 1.00 85.50 116 SER A N 1
ATOM 970 C CA . SER A 1 116 ? 4.858 9.193 -20.989 1.00 85.50 116 SER A CA 1
ATOM 971 C C . SER A 1 116 ? 4.593 8.914 -19.512 1.00 85.50 116 SER A C 1
ATOM 973 O O . SER A 1 116 ? 5.367 9.329 -18.647 1.00 85.50 116 SER A O 1
ATOM 975 N N . ALA A 1 117 ? 3.495 8.213 -19.228 1.00 82.00 117 ALA A N 1
ATOM 976 C CA . ALA A 1 117 ? 3.091 7.892 -17.862 1.00 82.00 117 ALA A CA 1
ATOM 977 C C . ALA A 1 117 ? 4.136 7.017 -17.142 1.00 82.00 117 ALA A C 1
ATOM 979 O O . ALA A 1 117 ? 4.435 7.247 -15.975 1.00 82.00 117 ALA A O 1
ATOM 980 N N . LYS A 1 118 ? 4.803 6.106 -17.868 1.00 83.75 118 LYS A N 1
ATOM 981 C CA . LYS A 1 118 ? 5.921 5.301 -17.346 1.00 83.75 118 LYS A CA 1
ATOM 982 C C . LYS A 1 118 ? 7.107 6.155 -16.884 1.00 83.75 118 LYS A C 1
ATOM 984 O O . LYS A 1 118 ? 7.614 5.947 -15.786 1.00 83.75 118 LYS A O 1
ATOM 989 N N . LYS A 1 119 ? 7.531 7.140 -17.686 1.00 84.69 119 LYS A N 1
ATOM 990 C CA . LYS A 1 119 ? 8.634 8.043 -17.312 1.00 84.69 119 LYS A CA 1
ATOM 991 C C . LYS A 1 119 ? 8.245 8.950 -16.142 1.00 84.69 119 LYS A C 1
ATOM 993 O O . LYS A 1 119 ? 9.075 9.223 -15.285 1.00 84.69 119 LYS A O 1
ATOM 998 N N . ALA A 1 120 ? 6.988 9.395 -16.096 1.00 85.94 120 ALA A N 1
ATOM 999 C CA . ALA A 1 120 ? 6.477 10.177 -14.975 1.00 85.94 120 ALA A CA 1
ATOM 1000 C C . ALA A 1 120 ? 6.447 9.364 -13.676 1.00 85.94 120 ALA A C 1
ATOM 1002 O O . ALA A 1 120 ? 6.867 9.884 -12.650 1.00 85.94 120 ALA A O 1
ATOM 1003 N N . LEU A 1 121 ? 6.027 8.096 -13.741 1.00 86.88 121 LEU A N 1
ATOM 1004 C CA . LEU A 1 121 ? 6.027 7.178 -12.605 1.00 86.88 121 LEU A CA 1
ATOM 1005 C C . LEU A 1 121 ? 7.446 6.935 -12.068 1.00 86.88 121 LEU A C 1
ATOM 1007 O O . LEU A 1 121 ? 7.646 6.989 -10.864 1.00 86.88 121 LEU A O 1
ATOM 1011 N N . GLN A 1 122 ? 8.429 6.716 -12.949 1.00 86.19 122 GLN A N 1
ATOM 1012 C CA . GLN A 1 122 ? 9.845 6.541 -12.579 1.00 86.19 122 GLN A CA 1
ATOM 1013 C C . GLN A 1 122 ? 10.505 7.814 -12.028 1.00 86.19 122 GLN A C 1
ATOM 1015 O O . GLN A 1 122 ? 11.531 7.735 -11.364 1.00 86.19 122 GLN A O 1
ATOM 1020 N N . GLY A 1 123 ? 9.956 8.987 -12.349 1.00 86.38 123 GLY A N 1
ATOM 1021 C CA . GLY A 1 123 ? 10.452 10.277 -11.874 1.00 86.38 123 GLY A CA 1
ATOM 1022 C C . GLY A 1 123 ? 9.818 10.745 -10.564 1.00 86.38 123 GLY A C 1
ATOM 1023 O O . GLY A 1 123 ? 10.038 11.895 -10.183 1.00 86.38 123 GLY A O 1
ATOM 1024 N N . LEU A 1 124 ? 8.988 9.918 -9.923 1.00 88.19 124 LEU A N 1
ATOM 1025 C CA . LEU A 1 124 ? 8.398 10.238 -8.627 1.00 88.19 124 LEU A CA 1
ATOM 1026 C C . LEU A 1 124 ? 9.418 10.060 -7.501 1.00 88.19 124 LEU A C 1
ATOM 1028 O O . LEU A 1 124 ? 10.307 9.214 -7.569 1.00 88.19 124 LEU A O 1
ATOM 1032 N N . SER A 1 125 ? 9.267 10.831 -6.426 1.00 88.12 125 SER A N 1
ATOM 1033 C CA . SER A 1 125 ? 9.915 10.466 -5.164 1.00 88.12 125 SER A CA 1
ATOM 1034 C C . SER A 1 125 ? 9.244 9.228 -4.554 1.00 88.12 125 SER A C 1
ATOM 1036 O O . SER A 1 125 ? 8.098 8.901 -4.873 1.00 88.12 125 SER A O 1
ATOM 1038 N N . TRP A 1 126 ? 9.924 8.551 -3.625 1.00 85.75 126 TRP A N 1
ATOM 1039 C CA . TRP A 1 126 ? 9.334 7.412 -2.915 1.00 85.75 126 TRP A CA 1
ATOM 1040 C C . TRP A 1 126 ? 8.057 7.811 -2.150 1.00 85.75 126 TRP A C 1
ATOM 1042 O O . TRP A 1 126 ? 7.062 7.094 -2.218 1.00 85.75 126 TRP A O 1
ATOM 1052 N N . GLN A 1 127 ? 8.024 9.006 -1.544 1.00 85.44 127 GLN A N 1
ATOM 1053 C CA . GLN A 1 127 ? 6.820 9.532 -0.888 1.00 85.44 127 GLN A CA 1
ATOM 1054 C C . GLN A 1 127 ? 5.696 9.827 -1.890 1.00 85.44 127 GLN A C 1
ATOM 1056 O O . GLN A 1 127 ? 4.526 9.576 -1.610 1.00 85.44 127 GLN A O 1
ATOM 1061 N N . GLU A 1 128 ? 6.020 10.385 -3.063 1.00 87.38 128 GLU A N 1
ATOM 1062 C CA . GLU A 1 128 ? 5.026 10.610 -4.119 1.00 87.38 128 GLU A CA 1
ATOM 1063 C C . GLU A 1 128 ? 4.445 9.276 -4.615 1.00 87.38 128 GLU A C 1
ATOM 1065 O O . GLU A 1 128 ? 3.241 9.179 -4.852 1.00 87.38 128 GLU A O 1
ATOM 1070 N N . PHE A 1 129 ? 5.270 8.234 -4.723 1.00 88.56 129 PHE A N 1
ATOM 1071 C CA . PHE A 1 129 ? 4.841 6.898 -5.128 1.00 88.56 129 PHE A CA 1
ATOM 1072 C C . PHE A 1 129 ? 3.902 6.236 -4.102 1.00 88.56 129 PHE A C 1
ATOM 1074 O O . PHE A 1 129 ? 2.884 5.655 -4.486 1.00 88.56 129 PHE A O 1
ATOM 1081 N N . GLU A 1 130 ? 4.171 6.378 -2.803 1.00 88.69 130 GLU A N 1
ATOM 1082 C CA . GLU A 1 130 ? 3.255 5.940 -1.737 1.00 88.69 130 GLU A CA 1
ATOM 1083 C C . GLU A 1 130 ? 1.926 6.697 -1.776 1.00 88.69 130 GLU A C 1
ATOM 1085 O O . GLU A 1 130 ? 0.851 6.102 -1.672 1.00 88.69 130 GLU A O 1
ATOM 1090 N N . VAL A 1 131 ? 1.983 8.019 -1.967 1.00 88.06 131 VAL A N 1
ATOM 1091 C CA . VAL A 1 131 ? 0.789 8.863 -2.098 1.00 88.06 131 VAL A CA 1
ATOM 1092 C C . VAL A 1 131 ? -0.053 8.437 -3.298 1.00 88.06 131 VAL A C 1
ATOM 1094 O O . VAL A 1 131 ? -1.273 8.327 -3.162 1.00 88.06 131 VAL A O 1
ATOM 1097 N N . LEU A 1 132 ? 0.581 8.172 -4.444 1.00 89.12 132 LEU A N 1
ATOM 1098 C CA . LEU A 1 132 ? -0.086 7.685 -5.649 1.00 89.12 132 LEU A CA 1
ATOM 1099 C C . LEU A 1 132 ? -0.754 6.331 -5.408 1.00 89.12 132 LEU A C 1
ATOM 1101 O O . LEU A 1 132 ? -1.929 6.161 -5.720 1.00 89.12 132 LEU A O 1
ATOM 1105 N N . THR A 1 133 ? -0.015 5.390 -4.822 1.00 90.50 133 THR A N 1
ATOM 1106 C CA . THR A 1 133 ? -0.518 4.050 -4.506 1.00 90.50 133 THR A CA 1
ATOM 1107 C C . THR A 1 133 ? -1.737 4.146 -3.595 1.00 90.50 133 THR A C 1
ATOM 1109 O O . THR A 1 133 ? -2.794 3.602 -3.904 1.00 90.50 133 THR A O 1
ATOM 1112 N N . ALA A 1 134 ? -1.639 4.914 -2.510 1.00 90.38 134 ALA A N 1
ATOM 1113 C CA . ALA A 1 134 ? -2.754 5.135 -1.602 1.00 90.38 134 ALA A CA 1
ATOM 1114 C C . ALA A 1 134 ? -3.985 5.722 -2.315 1.00 90.38 134 ALA A C 1
ATOM 1116 O O . ALA A 1 134 ? -5.110 5.369 -1.969 1.00 90.38 134 ALA A O 1
ATOM 1117 N N . GLU A 1 135 ? -3.795 6.606 -3.297 1.00 89.12 135 GLU A N 1
ATOM 1118 C CA . GLU A 1 135 ? -4.900 7.185 -4.065 1.00 89.12 135 GLU A CA 1
ATOM 1119 C C . GLU A 1 135 ? -5.576 6.166 -4.985 1.00 89.12 135 GLU A C 1
ATOM 1121 O O . GLU A 1 135 ? -6.800 6.082 -4.979 1.00 89.12 135 GLU A O 1
ATOM 1126 N N . ILE A 1 136 ? -4.808 5.315 -5.668 1.00 90.19 136 ILE A N 1
ATOM 1127 C CA . ILE A 1 136 ? -5.356 4.228 -6.496 1.00 90.19 136 ILE A CA 1
ATOM 1128 C C . ILE A 1 136 ? -6.240 3.300 -5.656 1.00 90.19 136 ILE A C 1
ATOM 1130 O O . ILE A 1 136 ? -7.364 2.976 -6.043 1.00 90.19 136 ILE A O 1
ATOM 1134 N N . PHE A 1 137 ? -5.787 2.915 -4.461 1.00 91.81 137 PHE A N 1
ATOM 1135 C CA . PHE A 1 137 ? -6.609 2.106 -3.560 1.00 91.81 137 PHE A CA 1
ATOM 1136 C C . PHE A 1 137 ? -7.872 2.858 -3.105 1.00 91.81 137 PHE A C 1
ATOM 1138 O O . PHE A 1 137 ? -8.945 2.258 -3.013 1.00 91.81 137 PHE A O 1
ATOM 1145 N N . ARG A 1 138 ? -7.808 4.175 -2.870 1.00 89.88 138 ARG A N 1
ATOM 1146 C CA . ARG A 1 138 ? -9.012 4.970 -2.559 1.00 89.88 138 ARG A CA 1
ATOM 1147 C C . ARG A 1 138 ? -10.004 4.985 -3.717 1.00 89.88 138 ARG A C 1
ATOM 1149 O O . ARG A 1 138 ? -11.191 4.771 -3.481 1.00 89.88 138 ARG A O 1
ATOM 1156 N N . GLU A 1 139 ? -9.535 5.178 -4.947 1.00 89.00 139 GLU A N 1
ATOM 1157 C CA . GLU A 1 139 ? -10.374 5.153 -6.153 1.00 89.00 139 GLU A CA 1
ATOM 1158 C C . GLU A 1 139 ? -11.027 3.781 -6.366 1.00 89.00 139 GLU A C 1
ATOM 1160 O O . GLU A 1 139 ? -12.191 3.688 -6.752 1.00 89.00 139 GLU A O 1
ATOM 1165 N N . GLN A 1 140 ? -10.338 2.704 -5.989 1.00 89.88 140 GLN A N 1
ATOM 1166 C CA . GLN A 1 140 ? -10.889 1.347 -5.971 1.00 89.88 140 GLN A CA 1
ATOM 1167 C C . GLN A 1 140 ? -11.861 1.083 -4.801 1.00 89.88 140 GLN A C 1
ATOM 1169 O O . GLN A 1 140 ? -12.320 -0.053 -4.614 1.00 89.88 140 GLN A O 1
ATOM 1174 N N . GLY A 1 141 ? -12.191 2.093 -3.994 1.00 90.81 141 GLY A N 1
ATOM 1175 C CA . GLY A 1 141 ? -13.169 2.015 -2.910 1.00 90.81 141 GLY A CA 1
ATOM 1176 C C . GLY A 1 141 ? -12.622 1.463 -1.593 1.00 90.81 141 GLY A C 1
ATOM 1177 O O . GLY A 1 141 ? -13.393 0.914 -0.802 1.00 90.81 141 GLY A O 1
ATOM 1178 N N . TYR A 1 142 ? -11.312 1.556 -1.355 1.00 93.31 142 TYR A N 1
ATOM 11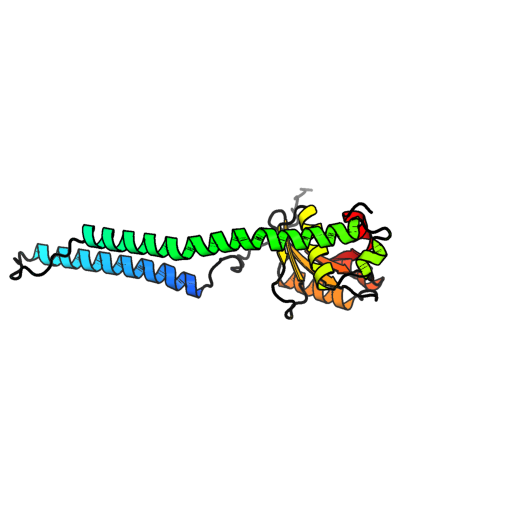79 C CA . TYR A 1 142 ? -10.724 1.271 -0.047 1.00 93.31 142 TYR A CA 1
ATOM 1180 C C . TYR A 1 142 ? -10.693 2.533 0.827 1.00 93.31 142 TYR A C 1
ATOM 1182 O O . TYR A 1 142 ? -10.417 3.637 0.361 1.00 93.31 142 TYR A O 1
ATOM 1190 N N . SER A 1 143 ? -10.912 2.367 2.131 1.00 91.94 143 SER A N 1
ATOM 1191 C CA . SER A 1 143 ? -10.565 3.387 3.123 1.00 91.94 143 SER A CA 1
ATOM 1192 C C . SER A 1 143 ? -9.089 3.243 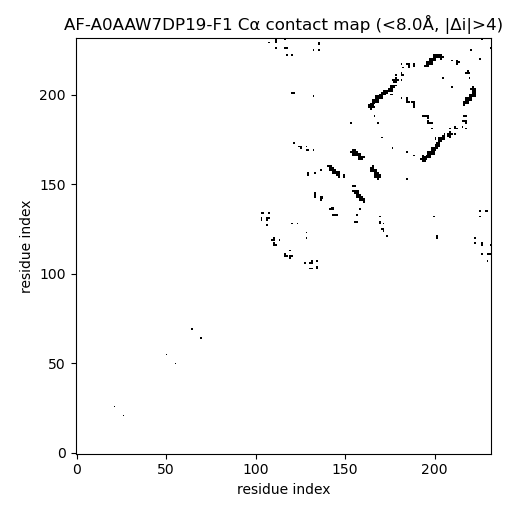3.471 1.00 91.94 143 SER A C 1
ATOM 1194 O O . SER A 1 143 ? -8.693 2.205 3.998 1.00 91.94 143 SER A O 1
ATOM 1196 N N . VAL A 1 144 ? -8.284 4.260 3.164 1.00 90.50 144 VAL A N 1
ATOM 1197 C CA . VAL A 1 144 ? -6.817 4.172 3.212 1.00 90.50 144 VAL A CA 1
ATOM 1198 C C . VAL A 1 144 ? -6.218 5.146 4.221 1.00 90.50 144 VAL A C 1
ATOM 1200 O O . VAL A 1 144 ? -6.385 6.365 4.088 1.00 90.50 144 VAL A O 1
ATOM 1203 N N . GLU A 1 145 ? -5.449 4.598 5.156 1.00 82.94 145 GLU A N 1
ATOM 1204 C CA . GLU A 1 145 ? -4.665 5.307 6.164 1.00 82.94 145 GLU A CA 1
ATOM 1205 C C . GLU A 1 145 ? -3.171 5.128 5.845 1.00 82.94 145 GLU A C 1
ATOM 1207 O O . GLU A 1 145 ? -2.677 4.005 5.731 1.00 82.94 145 GLU A O 1
ATOM 1212 N N . ASN A 1 146 ? -2.457 6.241 5.658 1.00 73.88 146 ASN A N 1
ATOM 1213 C CA . ASN A 1 146 ? -1.004 6.217 5.484 1.00 73.88 146 ASN A CA 1
ATOM 1214 C C . ASN A 1 146 ? -0.363 6.093 6.872 1.00 73.88 146 ASN A C 1
ATOM 1216 O O . ASN A 1 146 ? -0.773 6.814 7.788 1.00 73.88 146 ASN A O 1
ATOM 1220 N N . THR A 1 147 ? 0.626 5.214 7.029 1.00 71.69 147 THR A N 1
ATOM 1221 C CA . THR A 1 147 ? 1.405 5.137 8.271 1.00 71.69 147 THR A CA 1
ATOM 1222 C C . THR A 1 147 ? 2.305 6.375 8.366 1.00 71.69 147 THR A C 1
ATOM 1224 O O . THR A 1 147 ? 2.735 6.927 7.354 1.00 71.69 147 THR A O 1
ATOM 1227 N N . VAL A 1 148 ? 2.462 6.930 9.575 1.00 55.75 148 VAL A N 1
ATOM 1228 C CA . VAL A 1 148 ? 2.966 8.311 9.743 1.00 55.75 148 VAL A CA 1
ATOM 1229 C C . VAL A 1 148 ? 4.468 8.429 9.488 1.00 55.75 148 VAL A C 1
ATOM 1231 O O . VAL A 1 148 ? 4.929 9.509 9.158 1.00 55.75 148 VAL A O 1
ATOM 1234 N N . GLU A 1 149 ? 5.214 7.338 9.526 1.00 50.03 149 GLU A N 1
ATOM 1235 C CA . GLU A 1 149 ? 6.633 7.287 9.193 1.00 50.03 149 GLU A CA 1
ATOM 1236 C C . GLU A 1 149 ? 6.947 5.821 8.901 1.00 50.03 149 GLU A C 1
ATOM 1238 O O . GLU A 1 149 ? 6.442 4.948 9.609 1.00 50.03 149 GLU A O 1
ATOM 1243 N N . GLY A 1 150 ? 7.736 5.551 7.858 1.00 49.53 150 GLY A N 1
ATOM 1244 C CA . GLY A 1 150 ? 8.197 4.217 7.454 1.00 49.53 150 GLY A CA 1
ATOM 1245 C C . GLY A 1 150 ? 9.124 3.550 8.477 1.00 49.53 150 GLY A C 1
ATOM 1246 O O . GLY A 1 150 ? 10.227 3.135 8.138 1.00 49.53 150 GLY A O 1
ATOM 1247 N N . ALA A 1 151 ? 8.703 3.478 9.736 1.00 37.56 151 ALA A N 1
ATOM 1248 C CA . ALA A 1 151 ? 9.452 2.912 10.838 1.00 37.56 151 ALA A CA 1
ATOM 1249 C C . ALA A 1 151 ? 9.150 1.407 10.953 1.00 37.56 151 ALA A C 1
ATOM 1251 O O . ALA A 1 151 ? 8.103 0.974 11.438 1.00 37.56 151 ALA A O 1
ATOM 1252 N N . ASP A 1 152 ? 10.112 0.631 10.460 1.00 50.28 152 ASP A N 1
ATOM 1253 C CA . ASP A 1 152 ? 10.546 -0.682 10.954 1.00 50.28 152 ASP A CA 1
ATOM 1254 C C . ASP A 1 152 ? 9.649 -1.916 10.772 1.00 50.28 152 ASP A C 1
ATOM 1256 O O . ASP A 1 152 ? 10.031 -3.005 11.197 1.00 50.28 152 ASP A O 1
ATOM 1260 N N . GLY A 1 153 ? 8.508 -1.806 10.085 1.00 56.03 153 GLY A N 1
ATOM 1261 C CA . GLY A 1 153 ? 7.607 -2.951 9.859 1.00 56.03 153 GLY A CA 1
ATOM 1262 C C . GLY A 1 153 ? 7.385 -3.374 8.406 1.00 56.03 153 GLY A C 1
ATOM 1263 O O . GLY A 1 153 ? 6.678 -4.348 8.169 1.00 56.03 153 GLY A O 1
ATOM 1264 N N . GLY A 1 154 ? 7.902 -2.621 7.432 1.00 66.19 154 GLY A N 1
ATOM 1265 C CA . GLY A 1 154 ? 7.704 -2.905 6.008 1.00 66.19 154 GLY A CA 1
ATOM 1266 C C . GLY A 1 154 ? 6.291 -2.638 5.463 1.00 66.19 154 GLY A C 1
ATOM 1267 O O . GLY A 1 154 ? 6.032 -3.006 4.323 1.00 66.19 154 GLY A O 1
ATOM 1268 N N . VAL A 1 155 ? 5.383 -2.006 6.218 1.00 77.06 155 VAL A N 1
ATOM 1269 C CA . VAL A 1 155 ? 4.033 -1.622 5.753 1.00 77.06 155 VAL A CA 1
ATOM 1270 C C . VAL A 1 155 ? 3.924 -0.106 5.640 1.00 77.06 155 VAL A C 1
ATOM 1272 O O . VAL A 1 155 ? 3.984 0.604 6.644 1.00 77.06 155 VAL A O 1
ATOM 1275 N N . ASP A 1 156 ? 3.673 0.371 4.426 1.00 78.69 156 ASP A N 1
ATOM 1276 C CA . ASP A 1 156 ? 3.626 1.805 4.118 1.00 78.69 156 ASP A CA 1
ATOM 1277 C C . ASP A 1 156 ? 2.179 2.327 4.105 1.00 78.69 156 ASP A C 1
ATOM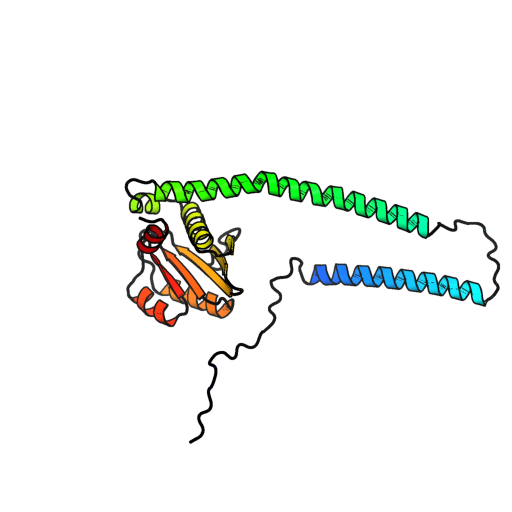 1279 O O . ASP A 1 156 ? 1.897 3.493 4.393 1.00 78.69 156 ASP A O 1
ATOM 1283 N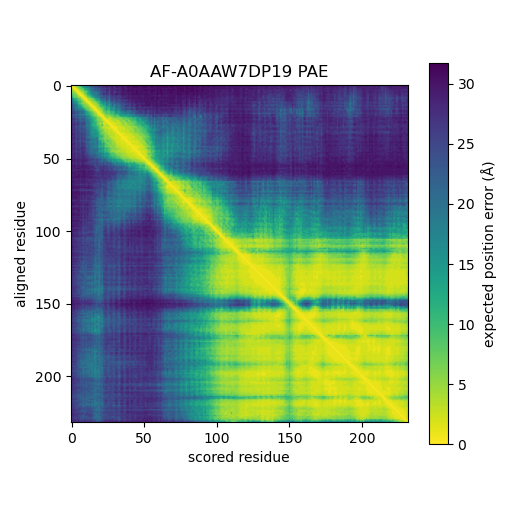 N . VAL A 1 157 ? 1.215 1.456 3.784 1.00 84.88 157 VAL A N 1
ATOM 1284 C CA . VAL A 1 157 ? -0.198 1.828 3.685 1.00 84.88 157 VAL A CA 1
ATOM 1285 C C . VAL A 1 157 ? -1.096 0.731 4.264 1.00 84.88 157 VAL A C 1
ATOM 1287 O O . VAL A 1 157 ? -0.942 -0.453 3.961 1.00 84.88 157 VAL A O 1
ATOM 1290 N N . ILE A 1 158 ? -2.080 1.133 5.074 1.00 90.19 158 ILE A N 1
ATOM 1291 C CA . ILE A 1 158 ? -3.135 0.249 5.580 1.00 90.19 158 ILE A CA 1
ATOM 1292 C C . ILE A 1 158 ? -4.448 0.619 4.893 1.00 90.19 158 ILE A C 1
ATOM 1294 O O . ILE A 1 158 ? -4.912 1.760 4.953 1.00 90.19 158 ILE A O 1
ATOM 1298 N N . ALA A 1 159 ? -5.071 -0.362 4.247 1.00 93.12 159 ALA A N 1
ATOM 1299 C CA . ALA A 1 159 ? -6.324 -0.197 3.528 1.00 93.12 159 ALA A CA 1
ATOM 1300 C C . ALA A 1 159 ? -7.421 -1.089 4.118 1.00 93.12 159 ALA A C 1
ATOM 1302 O O . ALA A 1 159 ? -7.169 -2.190 4.603 1.00 93.12 159 ALA A O 1
ATOM 1303 N N . LYS A 1 160 ? -8.668 -0.617 4.074 1.00 93.31 160 LYS A N 1
ATOM 1304 C CA . LYS A 1 160 ? -9.840 -1.358 4.553 1.00 93.31 160 LYS A CA 1
ATOM 1305 C C . LYS A 1 160 ? -10.928 -1.378 3.506 1.00 93.31 160 LYS A C 1
ATOM 1307 O O . LYS A 1 160 ? -11.263 -0.339 2.934 1.00 93.31 160 LYS A O 1
ATOM 1312 N N . LYS A 1 161 ? -11.537 -2.541 3.302 1.00 93.69 161 LYS A N 1
ATOM 1313 C CA . LYS A 1 161 ? -12.672 -2.692 2.389 1.00 93.69 161 LYS A CA 1
ATOM 1314 C C . LYS A 1 161 ? -13.549 -3.843 2.841 1.00 93.69 161 LYS A C 1
ATOM 1316 O O . LYS A 1 161 ? -13.055 -4.936 3.088 1.00 93.69 161 LYS A O 1
ATOM 1321 N N . LYS A 1 162 ? -14.858 -3.589 2.943 1.00 93.31 162 LYS A N 1
ATOM 1322 C CA . LYS A 1 162 ? -15.866 -4.585 3.357 1.00 93.31 162 LYS A CA 1
ATOM 1323 C C . LYS A 1 162 ? -15.552 -5.267 4.705 1.00 93.31 162 LYS A C 1
ATOM 1325 O O . LYS A 1 162 ? -15.833 -6.443 4.876 1.00 93.31 162 LYS A O 1
ATOM 1330 N N . GLY A 1 163 ? -14.975 -4.525 5.653 1.00 90.88 163 GLY A N 1
ATOM 1331 C CA . GLY A 1 163 ? -14.619 -5.038 6.983 1.00 90.88 163 GLY A CA 1
ATOM 1332 C C . GLY A 1 163 ? -13.292 -5.800 7.054 1.00 90.88 163 GLY A C 1
ATOM 1333 O O . GLY A 1 163 ? -12.868 -6.144 8.151 1.00 90.88 163 GLY A O 1
ATOM 1334 N N . GLU A 1 164 ? -12.621 -6.004 5.920 1.00 93.56 164 GLU A N 1
ATOM 1335 C CA . GLU A 1 164 ? -11.316 -6.660 5.844 1.00 93.56 164 GLU A CA 1
ATOM 1336 C C . GLU A 1 164 ? -10.177 -5.635 5.825 1.00 93.56 164 GLU A C 1
ATOM 1338 O O . GLU A 1 164 ? -10.332 -4.527 5.293 1.00 93.56 164 GLU A O 1
ATOM 1343 N N . ILE A 1 165 ? -9.034 -6.027 6.390 1.00 92.31 165 ILE A N 1
ATOM 1344 C CA . ILE A 1 165 ? -7.806 -5.225 6.454 1.00 92.31 165 ILE A CA 1
ATOM 1345 C C . ILE A 1 165 ? -6.823 -5.725 5.399 1.00 92.31 165 ILE A C 1
ATOM 1347 O O . ILE A 1 165 ? -6.640 -6.929 5.225 1.00 92.31 165 ILE A O 1
ATOM 1351 N N . TYR A 1 166 ? -6.163 -4.784 4.739 1.00 94.25 166 TYR A N 1
ATOM 1352 C CA . TYR A 1 166 ? -5.153 -5.012 3.722 1.00 94.25 166 TYR A CA 1
ATOM 1353 C C . TYR A 1 166 ? -3.911 -4.209 4.085 1.00 94.25 166 TYR A C 1
ATOM 1355 O O . TYR A 1 166 ? -4.008 -3.032 4.441 1.00 94.25 166 TYR A O 1
ATOM 1363 N N . VAL A 1 167 ? -2.754 -4.850 3.992 1.00 93.19 167 VAL A N 1
ATOM 1364 C CA . VAL A 1 167 ? -1.452 -4.218 4.226 1.00 93.19 167 VAL A CA 1
ATOM 1365 C C . VAL A 1 167 ? -0.749 -4.042 2.893 1.00 93.19 167 VAL A C 1
ATOM 1367 O O . VAL A 1 167 ? -0.801 -4.928 2.044 1.00 93.19 167 VAL A O 1
ATOM 1370 N N . ILE A 1 168 ? -0.149 -2.883 2.670 1.00 94.00 168 ILE A N 1
ATOM 1371 C CA . ILE A 1 168 ? 0.433 -2.518 1.382 1.00 94.00 168 ILE A CA 1
ATOM 1372 C C . ILE A 1 168 ? 1.852 -2.007 1.629 1.00 94.00 168 ILE A C 1
ATOM 1374 O O . ILE A 1 168 ? 2.067 -1.138 2.475 1.00 94.00 168 ILE A O 1
ATOM 1378 N N . GLN A 1 169 ? 2.808 -2.539 0.872 1.00 92.94 169 GLN A N 1
ATOM 1379 C CA . GLN A 1 169 ? 4.197 -2.090 0.841 1.00 92.94 169 GLN A CA 1
ATOM 1380 C C . GLN A 1 169 ? 4.546 -1.566 -0.547 1.00 92.94 169 GLN A C 1
ATOM 1382 O O . GLN A 1 169 ? 4.279 -2.214 -1.559 1.00 92.94 169 GLN A O 1
ATOM 1387 N N . CYS A 1 170 ? 5.182 -0.407 -0.587 1.00 91.44 170 CYS A N 1
ATOM 1388 C CA . CYS A 1 170 ? 5.620 0.292 -1.776 1.00 91.44 170 CYS A CA 1
ATOM 1389 C C . CYS A 1 170 ? 7.142 0.156 -1.925 1.00 91.44 170 CYS A C 1
ATOM 1391 O O . CYS A 1 170 ? 7.921 0.512 -1.047 1.00 91.44 170 CYS A O 1
ATOM 1393 N N . LYS A 1 171 ? 7.599 -0.341 -3.075 1.00 90.75 17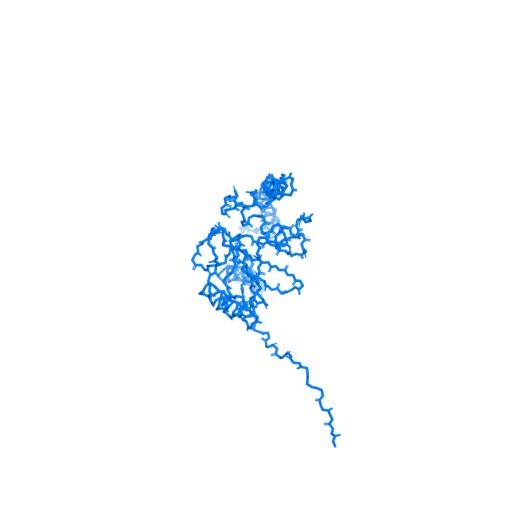1 LYS A N 1
ATOM 1394 C CA . LYS A 1 171 ? 9.019 -0.422 -3.441 1.00 90.75 171 LYS A CA 1
ATOM 1395 C C . LYS A 1 171 ? 9.269 0.390 -4.705 1.00 90.75 171 LYS A C 1
ATOM 1397 O O . LYS A 1 171 ? 9.150 -0.106 -5.828 1.00 90.75 171 LYS A O 1
ATOM 1402 N N . HIS A 1 172 ? 9.632 1.656 -4.516 1.00 90.12 172 HIS A N 1
ATOM 1403 C CA . HIS A 1 172 ? 9.979 2.551 -5.616 1.00 90.12 172 HIS A CA 1
ATOM 1404 C C . HIS A 1 172 ? 11.447 2.387 -6.039 1.00 90.12 172 HIS A C 1
ATOM 1406 O O . HIS A 1 172 ? 12.296 3.232 -5.758 1.00 90.12 172 HIS A O 1
ATOM 1412 N N . TRP A 1 173 ? 11.767 1.250 -6.659 1.00 85.44 173 TRP A N 1
ATOM 1413 C CA . TRP A 1 173 ? 13.114 0.916 -7.132 1.00 85.44 173 TRP A CA 1
ATOM 1414 C C . TRP A 1 173 ? 13.156 0.795 -8.658 1.00 85.44 173 TRP A C 1
ATOM 1416 O O . TRP A 1 173 ? 12.149 0.489 -9.300 1.00 85.44 173 TRP A O 1
ATOM 1426 N N . ASN A 1 174 ? 14.344 0.999 -9.237 1.00 81.31 174 ASN A N 1
ATOM 1427 C CA . ASN A 1 174 ? 14.600 0.713 -10.655 1.00 81.31 174 ASN A CA 1
ATOM 1428 C C . ASN A 1 174 ? 14.848 -0.782 -10.911 1.00 81.31 174 ASN A C 1
ATOM 1430 O O . ASN A 1 174 ? 14.670 -1.255 -12.032 1.00 81.31 174 ASN A O 1
ATOM 1434 N N . SER A 1 175 ? 15.270 -1.525 -9.886 1.00 88.81 175 SER A N 1
ATOM 1435 C CA . SER A 1 175 ? 15.486 -2.968 -9.945 1.00 88.81 175 SER A CA 1
ATOM 1436 C C . SER A 1 175 ? 14.198 -3.747 -9.678 1.00 88.81 175 SER A C 1
ATOM 1438 O O . SER A 1 175 ? 13.266 -3.261 -9.034 1.00 88.81 175 SER A O 1
ATOM 1440 N N . ARG A 1 176 ? 14.163 -4.992 -10.166 1.00 92.62 176 ARG A N 1
ATOM 1441 C CA . ARG A 1 176 ? 13.071 -5.925 -9.879 1.00 92.62 176 ARG A CA 1
ATOM 1442 C C . ARG A 1 176 ? 13.101 -6.351 -8.414 1.00 92.62 176 ARG A C 1
ATOM 1444 O O . ARG A 1 176 ? 14.159 -6.672 -7.875 1.00 92.62 176 ARG A O 1
ATOM 1451 N N . VAL A 1 177 ? 11.925 -6.415 -7.800 1.00 93.88 177 VAL A N 1
ATOM 1452 C CA . VAL A 1 177 ? 11.739 -6.910 -6.434 1.00 93.88 177 VAL A CA 1
ATOM 1453 C C . VAL A 1 177 ? 11.862 -8.433 -6.414 1.00 93.88 177 VAL A C 1
ATOM 1455 O O . VAL A 1 177 ? 11.191 -9.134 -7.175 1.00 93.88 177 VAL A O 1
ATOM 1458 N N . GLY A 1 178 ? 12.740 -8.934 -5.544 1.00 94.75 178 GLY A N 1
ATOM 1459 C CA . GLY A 1 178 ? 12.990 -10.361 -5.357 1.00 94.75 178 GLY A CA 1
ATOM 1460 C C . GLY A 1 178 ? 12.056 -11.027 -4.344 1.00 94.75 178 GLY A C 1
ATOM 1461 O O . GLY A 1 178 ? 11.354 -10.370 -3.575 1.00 94.75 178 GLY A O 1
ATOM 1462 N N . VAL A 1 179 ? 12.106 -12.361 -4.301 1.00 95.88 179 VAL A N 1
ATOM 1463 C CA . VAL A 1 179 ? 11.231 -13.204 -3.463 1.00 95.88 179 VAL A CA 1
ATOM 1464 C C . VAL A 1 179 ? 11.343 -12.925 -1.958 1.00 95.88 179 VAL A C 1
ATOM 1466 O O . VAL A 1 179 ? 10.381 -13.141 -1.226 1.00 95.88 179 VAL A O 1
ATOM 1469 N N . ALA A 1 180 ? 12.488 -12.420 -1.486 1.00 94.81 180 ALA A N 1
ATOM 1470 C CA . ALA A 1 180 ? 12.705 -12.106 -0.072 1.00 94.81 180 ALA A CA 1
ATOM 1471 C C . ALA A 1 180 ? 11.664 -11.112 0.471 1.00 94.81 180 ALA A C 1
ATOM 1473 O O . ALA A 1 180 ? 11.070 -11.366 1.514 1.00 94.81 180 ALA A O 1
ATOM 1474 N N . ILE A 1 181 ? 11.367 -10.055 -0.291 1.00 93.19 181 ILE A N 1
ATOM 1475 C CA . ILE A 1 181 ? 10.368 -9.042 0.081 1.00 93.19 181 ILE A CA 1
ATOM 1476 C C . ILE A 1 181 ? 8.963 -9.649 0.131 1.00 93.19 181 ILE A C 1
ATOM 1478 O O . ILE A 1 181 ? 8.179 -9.357 1.028 1.00 93.19 181 ILE A O 1
ATOM 1482 N N . ILE A 1 182 ? 8.642 -10.546 -0.803 1.00 95.62 182 ILE A N 1
ATOM 1483 C CA . ILE A 1 182 ? 7.324 -11.190 -0.835 1.00 95.62 182 ILE A CA 1
ATOM 1484 C C . ILE A 1 182 ? 7.152 -12.139 0.360 1.00 95.62 182 ILE A C 1
ATOM 1486 O O . ILE A 1 182 ? 6.067 -12.222 0.932 1.00 95.62 182 ILE A O 1
ATOM 1490 N N . ARG A 1 183 ? 8.223 -12.825 0.781 1.00 95.19 183 ARG A N 1
ATOM 1491 C CA . ARG A 1 183 ? 8.234 -13.668 1.991 1.00 95.19 183 ARG A CA 1
ATOM 1492 C C . ARG A 1 183 ? 8.055 -12.854 3.266 1.00 95.19 183 ARG A C 1
ATOM 1494 O O . ARG A 1 183 ? 7.293 -13.266 4.135 1.00 95.19 183 ARG A O 1
ATOM 1501 N N . GLU A 1 184 ? 8.722 -11.710 3.357 1.00 93.88 184 GLU A N 1
ATOM 1502 C CA . GLU A 1 184 ? 8.556 -10.774 4.469 1.00 93.88 184 GLU A CA 1
ATOM 1503 C C . GLU A 1 184 ? 7.103 -10.289 4.557 1.00 93.88 184 GLU A C 1
ATOM 1505 O O . GLU A 1 184 ? 6.465 -10.432 5.600 1.00 93.88 184 GLU A O 1
ATOM 1510 N N . MET A 1 185 ? 6.533 -9.845 3.430 1.00 94.00 185 MET A N 1
ATOM 1511 C CA . MET A 1 185 ? 5.128 -9.441 3.349 1.00 94.00 185 MET A CA 1
ATOM 1512 C C . MET A 1 185 ? 4.174 -10.571 3.754 1.00 94.00 185 MET A C 1
ATOM 1514 O O . MET A 1 185 ? 3.236 -10.347 4.515 1.00 94.00 185 MET A O 1
ATOM 1518 N N . ALA A 1 186 ? 4.417 -11.802 3.305 1.00 93.88 186 ALA A N 1
ATOM 1519 C CA . ALA A 1 186 ? 3.604 -12.948 3.706 1.00 93.88 186 ALA A CA 1
ATOM 1520 C C . ALA A 1 186 ? 3.641 -13.179 5.230 1.00 93.88 186 ALA A C 1
ATOM 1522 O O . ALA A 1 186 ? 2.610 -13.462 5.842 1.00 93.88 186 ALA A O 1
ATOM 1523 N N . GLY A 1 187 ? 4.810 -12.998 5.855 1.00 92.38 187 GLY A N 1
ATOM 1524 C CA . GLY A 1 187 ? 4.962 -13.028 7.310 1.00 92.38 187 GLY A CA 1
ATOM 1525 C C . GLY A 1 187 ? 4.141 -11.941 8.008 1.00 92.38 187 GLY A C 1
ATOM 1526 O O . GLY A 1 187 ? 3.444 -12.227 8.982 1.00 92.38 187 GLY A O 1
ATOM 1527 N N . ILE A 1 188 ? 4.148 -10.719 7.471 1.00 90.81 188 ILE A N 1
ATOM 1528 C CA . ILE A 1 188 ? 3.347 -9.599 7.983 1.00 90.81 188 ILE A CA 1
ATOM 1529 C C . ILE A 1 188 ? 1.849 -9.903 7.877 1.00 90.81 188 ILE A C 1
ATOM 1531 O O . ILE A 1 188 ? 1.111 -9.687 8.838 1.00 90.81 188 ILE A O 1
ATOM 1535 N N . VAL A 1 189 ? 1.379 -10.425 6.742 1.00 91.81 189 VAL A N 1
ATOM 1536 C CA . VAL A 1 189 ? -0.034 -10.801 6.549 1.00 91.81 189 VAL A CA 1
ATOM 1537 C C . VAL A 1 189 ? -0.452 -11.852 7.578 1.00 91.81 189 VAL A C 1
ATOM 1539 O O . VAL A 1 189 ? -1.464 -11.680 8.260 1.00 91.81 189 VAL A O 1
ATOM 1542 N N . ALA A 1 190 ? 0.366 -12.893 7.759 1.00 90.44 190 ALA A N 1
ATOM 1543 C CA . ALA A 1 190 ? 0.108 -13.952 8.729 1.00 90.44 190 ALA A CA 1
ATOM 1544 C C . ALA A 1 190 ? 0.090 -13.441 10.182 1.00 90.44 190 ALA A C 1
ATOM 1546 O O . ALA A 1 190 ? -0.750 -13.872 10.973 1.00 90.44 190 ALA A O 1
ATOM 1547 N N . ALA A 1 191 ? 0.983 -12.511 10.536 1.00 88.12 191 ALA A N 1
ATOM 1548 C CA . ALA A 1 191 ? 1.088 -11.961 11.887 1.00 88.12 191 ALA A CA 1
ATOM 1549 C C . ALA A 1 191 ? 0.005 -10.915 12.208 1.00 88.12 191 ALA A C 1
ATOM 1551 O O . ALA A 1 191 ? -0.492 -10.859 13.333 1.00 88.12 191 ALA A O 1
ATOM 1552 N N . SER A 1 192 ? -0.369 -10.087 11.230 1.00 83.56 192 SER A N 1
ATOM 1553 C CA . SER A 1 192 ? -1.332 -8.988 11.403 1.00 83.56 192 SER A CA 1
ATOM 1554 C C . SER A 1 192 ? -2.794 -9.434 11.329 1.00 83.56 192 SER A C 1
ATOM 1556 O O . SER A 1 192 ? -3.682 -8.704 11.769 1.00 83.56 192 SER A O 1
ATOM 1558 N N . GLY A 1 193 ? -3.063 -10.621 10.774 1.00 85.44 193 GLY A N 1
ATOM 1559 C CA . GLY A 1 193 ? -4.424 -11.068 10.479 1.00 85.44 193 GLY A CA 1
ATOM 1560 C C . GLY A 1 193 ? -5.081 -10.274 9.347 1.00 85.44 193 GLY A C 1
ATOM 1561 O O . GLY A 1 193 ? -6.308 -10.249 9.257 1.00 85.44 193 GLY A O 1
ATOM 1562 N N . ALA A 1 194 ? -4.284 -9.606 8.506 1.00 90.62 194 ALA A N 1
ATOM 1563 C CA . ALA A 1 194 ? -4.773 -8.988 7.284 1.00 90.62 194 ALA A CA 1
ATOM 1564 C C . ALA A 1 194 ? -5.342 -10.060 6.344 1.00 90.62 194 ALA A C 1
ATOM 1566 O O . ALA A 1 194 ? -4.829 -11.175 6.257 1.00 90.62 194 ALA A O 1
ATOM 1567 N N . ALA A 1 195 ? -6.388 -9.710 5.600 1.00 93.25 195 ALA A N 1
ATOM 1568 C CA . ALA A 1 195 ? -6.978 -10.608 4.614 1.00 93.25 195 ALA A CA 1
ATOM 1569 C C . ALA A 1 195 ? -6.017 -10.878 3.450 1.00 93.25 195 ALA A C 1
ATOM 1571 O O . ALA A 1 195 ? -6.041 -11.957 2.857 1.00 93.25 195 ALA A O 1
ATOM 1572 N N . LYS A 1 196 ? -5.201 -9.876 3.099 1.00 94.00 196 LYS A N 1
ATOM 1573 C CA . LYS A 1 196 ? -4.230 -9.944 2.007 1.00 94.00 196 LYS A CA 1
ATOM 1574 C C . LYS A 1 196 ? -3.166 -8.854 2.142 1.00 94.00 196 LYS A C 1
ATOM 1576 O O . LYS A 1 196 ? -3.447 -7.774 2.667 1.00 94.00 196 LYS A O 1
ATOM 1581 N N . GLY A 1 197 ? -1.971 -9.137 1.636 1.00 94.88 197 GLY A N 1
ATOM 1582 C CA . GLY A 1 197 ? -0.902 -8.153 1.464 1.00 94.88 197 GLY A CA 1
ATOM 1583 C C . GLY A 1 197 ? -0.771 -7.713 0.011 1.00 94.88 197 GLY A C 1
ATOM 1584 O O . GLY A 1 197 ? -1.018 -8.508 -0.889 1.00 94.88 197 GLY A O 1
ATOM 1585 N N . TYR A 1 198 ? -0.349 -6.477 -0.226 1.00 96.06 198 TYR A N 1
ATOM 1586 C CA . TYR A 1 198 ? 0.037 -5.993 -1.547 1.00 96.06 198 TYR A CA 1
ATOM 1587 C C . TYR A 1 198 ? 1.488 -5.536 -1.529 1.00 96.06 198 TYR A C 1
ATOM 1589 O O . TYR A 1 198 ? 1.895 -4.792 -0.637 1.00 96.06 198 TYR A O 1
ATOM 1597 N N . VAL A 1 199 ? 2.249 -5.928 -2.545 1.00 95.31 199 VAL A N 1
ATOM 1598 C CA . VAL A 1 199 ? 3.550 -5.324 -2.835 1.00 95.31 199 VAL A CA 1
ATOM 1599 C C . VAL A 1 199 ? 3.432 -4.571 -4.148 1.00 95.31 199 VAL A C 1
ATOM 1601 O O . VAL A 1 199 ? 3.080 -5.148 -5.176 1.00 95.31 199 VAL A O 1
ATOM 1604 N N . VAL A 1 200 ? 3.717 -3.275 -4.103 1.00 95.00 200 VAL A N 1
ATOM 1605 C CA . VAL A 1 200 ? 3.585 -2.350 -5.227 1.00 95.00 200 VAL A CA 1
ATOM 1606 C C . VAL A 1 200 ? 4.977 -1.902 -5.649 1.00 95.00 200 VAL A C 1
ATOM 1608 O O . VAL A 1 200 ? 5.701 -1.322 -4.841 1.00 95.00 200 VAL A O 1
ATOM 1611 N N . ALA A 1 201 ? 5.384 -2.180 -6.888 1.00 93.62 201 ALA A N 1
ATOM 1612 C CA . ALA A 1 201 ? 6.756 -1.941 -7.337 1.00 93.62 201 ALA A CA 1
ATOM 1613 C C . ALA A 1 201 ? 6.836 -1.260 -8.706 1.00 93.62 201 ALA A C 1
ATOM 1615 O O . ALA A 1 201 ? 6.289 -1.747 -9.695 1.00 93.62 201 ALA A O 1
ATOM 1616 N N . SER A 1 202 ? 7.610 -0.174 -8.793 1.00 90.62 202 SER A N 1
ATOM 1617 C CA . SER A 1 202 ? 7.867 0.530 -10.061 1.00 90.62 202 SER A CA 1
ATOM 1618 C C . SER A 1 202 ? 8.807 -0.230 -11.001 1.00 90.62 202 SER A C 1
ATOM 1620 O O . SER A 1 202 ? 8.690 -0.106 -12.218 1.00 90.62 202 SER A O 1
ATOM 1622 N N . GLY A 1 203 ? 9.745 -1.006 -10.449 1.00 88.94 203 GLY A N 1
ATOM 1623 C CA . GLY A 1 203 ? 10.728 -1.798 -11.200 1.00 88.94 203 GLY A CA 1
ATOM 1624 C C . GLY A 1 203 ? 10.246 -3.201 -11.589 1.00 88.94 203 GLY A C 1
ATOM 1625 O O . GLY A 1 203 ? 10.964 -3.933 -12.271 1.00 88.94 203 GLY A O 1
ATOM 1626 N N . GLY A 1 204 ? 9.037 -3.585 -11.167 1.00 92.94 204 GLY A N 1
ATOM 1627 C CA . GLY A 1 204 ? 8.470 -4.918 -11.371 1.00 92.94 204 GLY A CA 1
ATOM 1628 C C . GLY A 1 204 ? 9.055 -5.987 -10.440 1.00 92.94 204 GLY A C 1
ATOM 1629 O O . GLY A 1 204 ? 9.712 -5.685 -9.444 1.00 92.94 204 GLY A O 1
ATOM 1630 N N . PHE A 1 205 ? 8.816 -7.257 -10.775 1.00 96.19 205 PHE A N 1
ATOM 1631 C CA . PHE A 1 205 ? 9.104 -8.414 -9.915 1.00 96.19 205 PHE A CA 1
ATOM 1632 C C . PHE A 1 205 ? 9.949 -9.469 -10.634 1.00 96.19 205 PHE A C 1
ATOM 1634 O O . PHE A 1 205 ? 9.926 -9.559 -11.866 1.00 96.19 205 PHE A O 1
ATOM 1641 N N . THR A 1 206 ? 10.715 -10.262 -9.885 1.00 96.56 206 THR A N 1
ATOM 1642 C CA . THR A 1 206 ? 11.371 -11.465 -10.423 1.00 96.56 206 THR A CA 1
ATOM 1643 C C . THR A 1 206 ? 10.359 -12.598 -10.624 1.00 96.56 206 THR A C 1
ATOM 1645 O O . THR A 1 206 ? 9.279 -12.579 -10.034 1.00 96.56 206 THR A O 1
ATOM 1648 N N . LEU A 1 207 ? 10.699 -13.600 -11.445 1.00 95.88 207 LEU A N 1
ATOM 1649 C CA . LEU A 1 207 ? 9.833 -14.770 -11.657 1.00 95.88 207 LEU A CA 1
ATOM 1650 C C . LEU A 1 207 ? 9.560 -15.507 -10.339 1.00 95.88 207 LEU A C 1
ATOM 1652 O O . LEU A 1 207 ? 8.403 -15.719 -9.997 1.00 95.88 207 LEU A O 1
ATOM 1656 N N . ASP A 1 208 ? 10.598 -15.743 -9.534 1.00 96.00 208 ASP A N 1
ATOM 1657 C CA . ASP A 1 208 ? 10.459 -16.372 -8.214 1.00 96.00 208 ASP A CA 1
ATOM 1658 C C . ASP A 1 208 ? 9.519 -15.600 -7.277 1.00 96.00 208 ASP A C 1
ATOM 1660 O O . ASP A 1 208 ? 8.790 -16.196 -6.484 1.00 96.00 208 ASP A O 1
ATOM 1664 N N . ALA A 1 209 ? 9.531 -14.263 -7.348 1.00 96.12 209 ALA A N 1
ATOM 1665 C CA . ALA A 1 209 ? 8.636 -13.423 -6.560 1.00 96.12 209 ALA A CA 1
ATOM 1666 C C . ALA A 1 209 ? 7.177 -13.600 -7.005 1.00 96.12 209 ALA A C 1
ATOM 1668 O O . ALA A 1 209 ? 6.294 -13.739 -6.159 1.00 96.12 209 ALA A O 1
ATOM 1669 N N . ILE A 1 210 ? 6.937 -13.640 -8.320 1.00 95.81 210 ILE A N 1
ATOM 1670 C CA . ILE A 1 210 ? 5.613 -13.873 -8.912 1.00 95.81 210 ILE A CA 1
ATOM 1671 C C . ILE A 1 210 ? 5.091 -15.261 -8.540 1.00 95.81 210 ILE A C 1
ATOM 1673 O O . ILE A 1 210 ? 3.948 -15.390 -8.098 1.00 95.81 210 ILE A O 1
ATOM 1677 N N . ASP A 1 211 ? 5.920 -16.292 -8.681 1.00 95.56 211 ASP A N 1
ATOM 1678 C CA . ASP A 1 211 ? 5.518 -17.667 -8.397 1.00 95.56 211 ASP A CA 1
ATOM 1679 C C . ASP A 1 211 ? 5.221 -17.874 -6.910 1.00 95.56 211 ASP A C 1
ATOM 1681 O O . ASP A 1 211 ? 4.208 -18.485 -6.569 1.00 95.56 211 ASP A O 1
ATOM 1685 N N . PHE A 1 212 ? 6.031 -17.296 -6.017 1.00 95.25 212 PHE A N 1
ATOM 1686 C CA . PHE A 1 212 ? 5.783 -17.375 -4.579 1.00 95.25 212 PHE A CA 1
ATOM 1687 C C . PHE A 1 212 ? 4.513 -16.618 -4.155 1.00 95.25 212 PHE A C 1
ATOM 1689 O O . PHE A 1 212 ? 3.746 -17.115 -3.327 1.00 95.25 212 PHE A O 1
ATOM 1696 N N . ALA A 1 213 ? 4.250 -15.443 -4.740 1.00 95.25 213 ALA A N 1
ATOM 1697 C CA . ALA A 1 213 ? 3.090 -14.615 -4.402 1.00 95.25 213 ALA A CA 1
ATOM 1698 C C . ALA A 1 213 ? 1.752 -15.350 -4.603 1.00 95.25 213 ALA A C 1
ATOM 1700 O O . ALA A 1 213 ? 0.855 -15.238 -3.763 1.00 95.25 213 ALA A O 1
ATOM 1701 N N . ARG A 1 214 ? 1.643 -16.181 -5.653 1.00 92.06 214 ARG A N 1
ATOM 1702 C CA . ARG A 1 214 ? 0.422 -16.939 -6.000 1.00 92.06 214 ARG A CA 1
ATOM 1703 C C . ARG A 1 214 ? -0.128 -17.793 -4.855 1.00 92.06 214 ARG A C 1
ATOM 1705 O O . ARG A 1 214 ? -1.338 -17.977 -4.770 1.00 92.06 214 ARG A O 1
ATOM 1712 N N . SER A 1 215 ? 0.738 -18.307 -3.983 1.00 88.12 215 SER A N 1
ATOM 1713 C CA . SER A 1 215 ? 0.351 -19.151 -2.843 1.00 88.12 215 SER A CA 1
ATOM 1714 C C . SER A 1 215 ? 0.520 -18.477 -1.478 1.00 88.12 215 SER A C 1
ATOM 1716 O O . SER A 1 215 ? 0.215 -19.095 -0.463 1.00 88.12 215 SER A O 1
ATOM 1718 N N . ALA A 1 216 ? 1.011 -17.236 -1.427 1.00 87.88 216 ALA A N 1
ATOM 1719 C CA . ALA A 1 216 ? 1.445 -16.592 -0.185 1.00 87.88 216 ALA A CA 1
ATOM 1720 C C . ALA A 1 216 ? 0.432 -15.599 0.413 1.00 87.88 216 ALA A C 1
ATOM 1722 O O . ALA A 1 216 ? 0.724 -14.968 1.425 1.00 87.88 216 ALA A O 1
ATOM 1723 N N . GLY A 1 217 ? -0.746 -15.427 -0.202 1.00 88.69 217 GLY A N 1
ATOM 1724 C CA . GLY A 1 217 ? -1.710 -14.405 0.233 1.00 88.69 217 GLY A CA 1
ATOM 1725 C C . GLY A 1 217 ? -1.209 -12.974 -0.001 1.00 88.69 217 GLY A C 1
ATOM 1726 O O . GLY A 1 217 ? -1.617 -12.048 0.702 1.00 88.69 217 GLY A O 1
ATOM 1727 N N . VAL A 1 218 ? -0.317 -12.805 -0.983 1.00 95.50 218 VAL A N 1
ATOM 1728 C CA . VAL A 1 218 ? 0.271 -11.525 -1.381 1.00 95.50 218 VAL A CA 1
ATOM 1729 C C . VAL A 1 218 ? -0.053 -11.269 -2.849 1.00 95.50 218 VAL A C 1
ATOM 1731 O O . VAL A 1 218 ? 0.209 -12.114 -3.700 1.00 95.50 218 VAL A O 1
ATOM 1734 N N . GLU A 1 219 ? -0.617 -10.106 -3.150 1.00 95.81 219 GLU A N 1
ATOM 1735 C CA . GLU A 1 219 ? -0.827 -9.625 -4.512 1.00 95.81 219 GLU A CA 1
ATOM 1736 C C . GLU A 1 219 ? 0.294 -8.676 -4.933 1.00 95.81 219 GLU A C 1
ATOM 1738 O O . GLU A 1 219 ? 0.808 -7.883 -4.143 1.00 95.81 219 GLU A O 1
ATOM 1743 N N . LEU A 1 220 ? 0.685 -8.780 -6.199 1.00 95.69 220 LEU A N 1
ATOM 1744 C CA . LEU A 1 220 ? 1.736 -7.964 -6.789 1.00 95.69 220 LEU A CA 1
ATOM 1745 C C . LEU A 1 220 ? 1.096 -6.931 -7.705 1.00 95.69 220 LEU A C 1
ATOM 1747 O O . LEU A 1 220 ? 0.238 -7.278 -8.511 1.00 95.69 220 LEU A O 1
ATOM 1751 N N . MET A 1 221 ? 1.533 -5.682 -7.585 1.00 94.69 221 MET A N 1
ATOM 1752 C CA . MET A 1 221 ? 1.110 -4.588 -8.452 1.00 94.69 221 MET A CA 1
ATOM 1753 C C . MET A 1 221 ? 2.355 -3.950 -9.066 1.00 94.69 221 MET A C 1
ATOM 1755 O O . MET A 1 221 ? 3.158 -3.319 -8.375 1.00 94.69 221 MET A O 1
ATOM 1759 N N . ALA A 1 222 ? 2.562 -4.180 -10.357 1.00 92.56 222 ALA A N 1
ATOM 1760 C CA . ALA A 1 222 ? 3.670 -3.618 -11.114 1.00 92.56 222 ALA A CA 1
ATOM 1761 C C . ALA A 1 222 ? 3.319 -2.226 -11.661 1.00 92.56 222 ALA A C 1
ATOM 1763 O O . ALA A 1 222 ? 2.182 -1.760 -11.570 1.00 92.56 222 ALA A O 1
ATOM 1764 N N . ALA A 1 223 ? 4.303 -1.557 -12.265 1.00 87.69 223 ALA A N 1
ATOM 1765 C CA . ALA A 1 223 ? 4.097 -0.273 -12.927 1.00 87.69 223 ALA A CA 1
ATOM 1766 C C . ALA A 1 223 ? 2.948 -0.325 -13.944 1.00 87.69 223 ALA A C 1
ATOM 1768 O O . ALA A 1 223 ? 2.157 0.607 -14.021 1.00 87.69 223 ALA A O 1
ATOM 1769 N N . GLU A 1 224 ? 2.833 -1.413 -14.698 1.00 87.50 224 GLU A N 1
ATOM 1770 C CA . GLU A 1 224 ? 1.782 -1.606 -15.694 1.00 87.50 224 GLU A CA 1
ATOM 1771 C C . GLU A 1 224 ? 0.380 -1.625 -15.059 1.00 87.50 224 GLU A C 1
ATOM 1773 O O . GLU A 1 224 ? -0.526 -0.977 -15.577 1.00 87.50 224 GLU A O 1
ATOM 1778 N N . ASP A 1 225 ? 0.216 -2.268 -13.900 1.00 89.75 225 ASP A N 1
ATOM 1779 C CA . ASP A 1 225 ? -1.058 -2.311 -13.169 1.00 89.75 225 ASP A CA 1
ATOM 1780 C C . ASP A 1 225 ? -1.453 -0.927 -12.630 1.00 89.75 225 ASP A C 1
ATOM 1782 O O . ASP A 1 225 ? -2.621 -0.540 -12.673 1.00 89.75 225 ASP A O 1
ATOM 1786 N N . ILE A 1 226 ? -0.464 -0.153 -12.163 1.00 85.94 226 ILE A N 1
ATOM 1787 C CA . ILE A 1 226 ? -0.639 1.239 -11.717 1.00 85.94 226 ILE A CA 1
ATOM 1788 C C . ILE A 1 226 ? -1.111 2.107 -12.887 1.00 85.94 226 ILE A C 1
ATOM 1790 O O . ILE A 1 226 ? -2.038 2.899 -12.740 1.00 85.94 226 ILE A O 1
ATOM 1794 N N . LEU A 1 227 ? -0.479 1.967 -14.054 1.00 86.06 227 LEU A N 1
ATOM 1795 C CA . LEU A 1 227 ? -0.837 2.736 -15.246 1.00 86.06 227 LEU A CA 1
ATOM 1796 C C . LEU A 1 227 ? -2.233 2.372 -15.755 1.00 86.06 227 LEU A C 1
ATOM 1798 O O . LEU A 1 227 ? -3.030 3.272 -16.021 1.00 86.06 227 LEU A O 1
ATOM 1802 N N . HIS A 1 228 ? -2.559 1.080 -15.777 1.00 86.94 228 HIS A N 1
ATOM 1803 C CA . HIS A 1 228 ? -3.890 0.607 -16.133 1.00 86.94 228 HIS A CA 1
ATOM 1804 C C . HIS A 1 228 ? -4.958 1.151 -15.170 1.00 86.94 228 HIS A C 1
ATOM 1806 O O . HIS A 1 228 ? -6.017 1.599 -15.608 1.00 86.94 228 HIS A O 1
ATOM 1812 N N . ALA A 1 229 ? -4.675 1.190 -13.862 1.00 83.75 229 ALA A N 1
ATOM 1813 C CA . ALA A 1 229 ? -5.578 1.782 -12.874 1.00 83.75 229 ALA A CA 1
ATOM 1814 C C . ALA A 1 229 ? -5.826 3.286 -13.108 1.00 83.75 229 ALA A C 1
ATOM 1816 O O . ALA A 1 229 ? -6.908 3.776 -12.801 1.00 83.75 229 ALA A O 1
ATOM 1817 N N . LEU A 1 230 ? -4.862 3.998 -13.701 1.00 79.69 230 LEU A N 1
ATOM 1818 C CA . LEU A 1 230 ? -4.981 5.406 -14.099 1.00 79.69 230 LEU A CA 1
ATOM 1819 C C . LEU A 1 230 ? -5.597 5.601 -15.502 1.00 79.69 230 LEU A C 1
ATOM 1821 O O . LEU A 1 230 ? -5.681 6.736 -15.976 1.00 79.69 230 LEU A O 1
ATOM 1825 N N . GLY A 1 231 ? -6.009 4.523 -16.180 1.00 78.75 231 GLY A N 1
ATOM 1826 C CA . GLY A 1 231 ? -6.594 4.561 -17.524 1.00 78.75 231 GLY A CA 1
ATOM 1827 C C . GLY A 1 231 ? -5.580 4.813 -18.647 1.00 78.75 231 GLY A C 1
ATOM 1828 O O . GLY A 1 231 ? -5.912 5.485 -19.627 1.00 78.75 231 GLY A O 1
ATOM 1829 N N . ARG A 1 232 ? -4.338 4.337 -18.492 1.00 62.34 232 ARG A N 1
ATOM 1830 C CA . ARG A 1 232 ? -3.232 4.502 -19.449 1.00 62.34 232 ARG A CA 1
ATOM 1831 C C . ARG A 1 232 ? -2.681 3.183 -19.970 1.00 62.34 232 ARG A C 1
ATOM 1833 O O . ARG A 1 232 ? -2.764 2.173 -19.243 1.00 62.34 232 ARG A O 1
#

Organism: NCBI:txid1697053

Nearest PDB structures (foldseek):
  4oc8-assembly1_B  TM=6.793E-01  e=2.399E-04  Azoarcus olearius
  7wbx-assembly1_E  TM=4.744E-01  e=1.298E-03  Komagataella phaffii
  2wns-assembly1_A  TM=4.047E-01  e=5.135E-02  Homo sapiens
  8vh8-assembly4_D  TM=4.966E-01  e=2.747E+00  Pasteurella multocida

Secondary structure (DSSP, 8-state):
-------S---------TT-SS-HHHHHHHHHHHHHHHHHHHHHHHHHHHHHHTT---S-------HHHHHHHHHHHHHHHHHHHHHHHHHHHHHHHHHHHHHHHHHHHHHHHSSSHHHHHHTS-HHHHHHHHHHHHHHTT-EEEE-SS--SSS--EEEEETTEEEEEEEE--SSPBPHHHHHHHHHHHHHHT-SEEEEEETT-B-HHHHHHHHHHTEEEEEHHHHHHHTT-

pLDDT: mean 73.65, std 18.81, range [29.61, 96.56]

Foldseek 3Di:
DDDDDDDPDDDDPPPDPPPDPDDPVVVCVVVVVVVVVVVVVVVVVVVVVVCVVVPDDDPDPDDPPPPVVVCVVVVVVVVVVCCVPPVVVVVVCVVCVVVLVVLLVVLLCQLLVDPHSLVSLLPDDQVSNLSLVQVLLVVVPWDKDADPDPPDQQFGIWTDDPRFIETEHEASDLAADELVSLVSQLVVCVVVVGQAYEYEYANHHDPNNVVCCVPSRYHYHYNVNSNVSSVD

Sequence (232 aa):
MRNQKKTPYGVRKRRSWWWLPYSLSQWHFIVGSTLLIGALGLYQHYLGYLIFIDGWQPLYPLYFVDFQQLKAELGFNLAYLSQLYVLPQLALGLLLGPFKRFKRTQVARKVASARSAKKALQGLSWQEFEVLTAEIFREQGYSVENTVEGADGGVDVIAKKKGEIYVIQCKHWNSRVGVAIIREMAGIVAASGAAKGYVVASGGFTLDAIDFARSAGVELMAAEDILHALGR

Mean predicted aligned error: 16.42 Å